Protein AF-A0A2W0BRD4-F1 (afdb_monomer_lite)

pLDDT: mean 74.27, std 25.83, range [26.84, 98.56]

Structure (mmCIF, N/CA/C/O backbone):
data_AF-A0A2W0BRD4-F1
#
_entry.id   AF-A0A2W0BRD4-F1
#
loop_
_atom_site.group_PDB
_atom_site.id
_atom_site.type_symbol
_atom_site.label_atom_id
_atom_site.label_alt_id
_atom_site.label_comp_id
_atom_site.label_asym_id
_atom_site.label_entity_id
_atom_site.label_seq_id
_atom_site.pdbx_PDB_ins_code
_atom_site.Cartn_x
_atom_site.Cartn_y
_atom_site.Cartn_z
_atom_site.occupancy
_atom_site.B_iso_or_equiv
_atom_site.auth_seq_id
_atom_site.auth_comp_id
_atom_site.auth_asym_id
_atom_site.auth_atom_id
_atom_site.pdbx_PDB_model_num
ATOM 1 N N . MET A 1 1 ? 15.891 -23.349 -1.987 1.00 33.59 1 MET A N 1
ATOM 2 C CA . MET A 1 1 ? 14.496 -23.765 -1.726 1.00 33.59 1 MET A CA 1
ATOM 3 C C . MET A 1 1 ? 13.593 -22.602 -2.097 1.00 33.59 1 MET A C 1
ATOM 5 O O . MET A 1 1 ? 13.518 -21.651 -1.335 1.00 33.59 1 MET A O 1
ATOM 9 N N . GLY A 1 2 ? 13.009 -22.615 -3.296 1.00 35.53 2 GLY A N 1
ATOM 10 C CA . GLY A 1 2 ? 12.008 -21.622 -3.688 1.00 35.53 2 GLY A CA 1
ATOM 11 C C . GLY A 1 2 ? 10.627 -22.220 -3.473 1.00 35.53 2 GLY A C 1
ATOM 12 O O . GLY A 1 2 ? 10.334 -23.259 -4.057 1.00 35.53 2 GLY A O 1
ATOM 13 N N . SER A 1 3 ? 9.804 -21.602 -2.629 1.00 38.91 3 SER A N 1
ATOM 14 C CA . SER A 1 3 ? 8.397 -21.973 -2.496 1.00 38.91 3 SER A CA 1
ATOM 15 C C . SER A 1 3 ? 7.681 -21.651 -3.806 1.00 38.91 3 SER A C 1
ATOM 17 O O . SER A 1 3 ? 7.464 -20.479 -4.121 1.00 38.91 3 SER A O 1
ATOM 19 N N . SER A 1 4 ? 7.320 -22.674 -4.582 1.00 41.50 4 SER A N 1
ATOM 20 C CA . SER A 1 4 ? 6.348 -22.490 -5.653 1.00 41.50 4 SER A CA 1
ATOM 21 C C . SER A 1 4 ? 5.023 -22.075 -5.018 1.00 41.50 4 SER A C 1
ATOM 23 O O . SER A 1 4 ? 4.525 -22.735 -4.105 1.00 41.50 4 SER A O 1
ATOM 25 N N . PHE A 1 5 ? 4.442 -20.973 -5.492 1.00 48.34 5 PHE A N 1
ATOM 26 C CA . PHE A 1 5 ? 3.060 -20.635 -5.168 1.00 48.34 5 PHE A CA 1
ATOM 27 C C . PHE A 1 5 ? 2.159 -21.676 -5.843 1.00 48.34 5 PHE A C 1
ATOM 29 O O . PHE A 1 5 ? 1.837 -21.586 -7.027 1.00 48.34 5 PHE A O 1
ATOM 36 N N . SER A 1 6 ? 1.848 -22.730 -5.092 1.00 46.69 6 SER A N 1
ATOM 37 C CA . SER A 1 6 ? 1.093 -23.890 -5.553 1.00 46.69 6 SER A CA 1
ATOM 38 C C . SER A 1 6 ? -0.379 -23.537 -5.754 1.00 46.69 6 SER A C 1
ATOM 40 O O . SER A 1 6 ? -1.167 -23.645 -4.822 1.00 46.69 6 SER A O 1
ATOM 42 N N . GLY A 1 7 ? -0.755 -23.163 -6.977 1.00 44.12 7 GLY A N 1
ATOM 43 C CA . GLY A 1 7 ? -2.114 -23.332 -7.512 1.00 44.12 7 GLY A CA 1
ATOM 44 C C . GLY A 1 7 ? -3.247 -22.470 -6.938 1.00 44.12 7 GLY A C 1
ATOM 45 O O . GLY A 1 7 ? -4.320 -22.469 -7.533 1.00 44.12 7 GLY A O 1
ATOM 46 N N . TYR A 1 8 ? -3.045 -21.726 -5.848 1.00 43.19 8 TYR A N 1
ATOM 47 C CA . TYR A 1 8 ? -4.047 -20.779 -5.347 1.00 43.19 8 TYR A CA 1
ATOM 48 C C . TYR A 1 8 ? -4.249 -19.628 -6.336 1.00 43.19 8 TYR A C 1
ATOM 50 O O . TYR A 1 8 ? -3.292 -19.140 -6.948 1.00 43.19 8 TYR A O 1
ATOM 58 N N . ALA A 1 9 ? -5.504 -19.211 -6.520 1.00 52.00 9 ALA A N 1
ATOM 59 C CA . ALA A 1 9 ? -5.855 -18.221 -7.526 1.00 52.00 9 ALA A CA 1
ATOM 60 C C . ALA A 1 9 ? -5.151 -16.894 -7.215 1.00 52.00 9 ALA A C 1
ATOM 62 O O . ALA A 1 9 ? -5.293 -16.357 -6.119 1.00 52.00 9 ALA A O 1
ATOM 63 N N . MET A 1 10 ? -4.408 -16.358 -8.195 1.00 69.00 10 MET A N 1
ATOM 64 C CA . MET A 1 10 ? -3.562 -15.159 -8.060 1.00 69.00 10 MET A CA 1
ATOM 65 C C . MET A 1 10 ? -4.225 -14.064 -7.203 1.00 69.00 10 MET A C 1
ATOM 67 O O . MET A 1 10 ? -3.625 -13.570 -6.253 1.00 69.00 10 MET A O 1
ATOM 71 N N . TYR A 1 11 ? -5.480 -13.735 -7.517 1.00 67.81 11 TYR A N 1
ATOM 72 C CA . TYR A 1 11 ? -6.270 -12.681 -6.883 1.00 67.81 11 TYR A CA 1
ATOM 73 C C . TYR A 1 11 ? -6.489 -12.850 -5.372 1.00 67.81 11 TYR A C 1
ATOM 75 O O . TYR A 1 11 ? -6.548 -11.853 -4.661 1.00 67.81 11 TYR A O 1
ATOM 83 N N . GLU A 1 12 ? -6.583 -14.077 -4.856 1.00 78.31 12 GLU A N 1
ATOM 84 C CA . GLU A 1 12 ? -6.869 -14.326 -3.433 1.00 78.31 12 GLU A CA 1
ATOM 85 C C . GLU A 1 12 ? -5.703 -13.915 -2.526 1.00 78.31 12 GLU A C 1
ATOM 87 O O . GLU A 1 12 ? -5.917 -13.539 -1.370 1.00 78.31 12 GLU A O 1
ATOM 92 N N . SER A 1 13 ? -4.484 -13.949 -3.077 1.00 87.25 13 SER A N 1
ATOM 93 C CA . SER A 1 13 ? -3.227 -13.650 -2.386 1.00 87.25 13 SER A CA 1
ATOM 94 C C . SER A 1 13 ? -2.812 -12.175 -2.443 1.00 87.25 13 SER A C 1
ATOM 96 O O . SER A 1 13 ? -1.822 -11.823 -1.800 1.00 87.25 13 SER A O 1
ATOM 98 N N . PHE A 1 14 ? -3.521 -11.318 -3.186 1.00 93.06 14 PHE A N 1
ATOM 99 C CA . PHE A 1 14 ? -3.181 -9.900 -3.370 1.00 93.06 14 PHE A CA 1
ATOM 100 C C . PHE A 1 14 ? -4.224 -8.944 -2.778 1.00 93.06 14 PHE A C 1
ATOM 102 O O . PHE A 1 14 ? -5.324 -9.336 -2.395 1.00 93.06 14 PHE A O 1
ATOM 109 N N . GLY A 1 15 ? -3.843 -7.669 -2.676 1.00 94.38 15 GLY A N 1
ATOM 110 C CA . GLY A 1 15 ? -4.599 -6.653 -1.957 1.00 94.38 15 GLY A CA 1
ATOM 111 C C . GLY A 1 15 ? -4.372 -6.736 -0.452 1.00 94.38 15 GLY A C 1
ATOM 112 O O . GLY A 1 15 ? -3.296 -7.131 -0.000 1.00 94.38 15 GLY A O 1
ATOM 113 N N . ALA A 1 16 ? -5.377 -6.342 0.325 1.00 95.31 16 ALA A N 1
ATOM 114 C CA . ALA A 1 16 ? -5.434 -6.598 1.757 1.00 95.31 16 ALA A CA 1
ATOM 115 C C . ALA A 1 16 ? -5.977 -8.016 2.004 1.00 95.31 16 ALA A C 1
ATOM 117 O O . ALA A 1 16 ? -7.106 -8.346 1.631 1.00 95.31 16 ALA A O 1
ATOM 118 N N . VAL A 1 17 ? -5.158 -8.863 2.624 1.00 94.06 17 VAL A N 1
ATOM 119 C CA . VAL A 1 17 ? -5.500 -10.243 2.976 1.00 94.06 17 VAL A CA 1
ATOM 120 C C . VAL A 1 17 ? -5.549 -10.350 4.497 1.00 94.06 17 VAL A C 1
ATOM 122 O O . VAL A 1 17 ? -4.517 -10.222 5.155 1.00 94.06 17 VAL A O 1
ATOM 125 N N . ALA A 1 18 ? -6.745 -10.557 5.050 1.00 91.44 18 ALA A N 1
ATOM 126 C CA . ALA A 1 18 ? -6.931 -10.872 6.461 1.00 91.44 18 ALA A CA 1
ATOM 127 C C . ALA A 1 18 ? -6.654 -12.369 6.694 1.00 91.44 18 ALA A C 1
ATOM 129 O O . ALA A 1 18 ? -7.320 -13.232 6.128 1.00 91.44 18 ALA A O 1
ATOM 130 N N . GLU A 1 19 ? -5.635 -12.653 7.499 1.00 86.94 19 GLU A N 1
ATOM 131 C CA . GLU A 1 19 ? -5.191 -13.970 7.959 1.00 86.94 19 GLU A CA 1
ATOM 132 C C . GLU A 1 19 ? -5.071 -13.863 9.494 1.00 86.94 19 GLU A C 1
ATOM 134 O O . GLU A 1 19 ? -3.997 -13.525 9.999 1.00 86.94 19 GLU A O 1
ATOM 139 N N . GLU A 1 20 ? -6.173 -14.039 10.236 1.00 78.00 20 GLU A N 1
ATOM 140 C CA . GLU A 1 20 ? -6.244 -13.736 11.679 1.00 78.00 20 GLU A CA 1
ATOM 141 C C . GLU A 1 20 ? -5.055 -14.300 12.490 1.00 78.00 20 GLU A C 1
ATOM 143 O O . GLU A 1 20 ? -4.665 -15.456 12.300 1.00 78.00 20 GLU A O 1
ATOM 148 N N . PRO A 1 21 ? -4.450 -13.503 13.397 1.00 83.25 21 PRO A N 1
ATOM 149 C CA . PRO A 1 21 ? -4.840 -12.153 13.827 1.00 83.25 21 PRO A CA 1
ATOM 150 C C . PRO A 1 21 ? -4.192 -11.023 12.994 1.00 83.25 21 PRO A C 1
ATOM 152 O O . PRO A 1 21 ? -3.963 -9.931 13.501 1.00 83.25 21 PRO A O 1
ATOM 155 N N . LYS A 1 22 ? -3.788 -11.262 11.742 1.00 92.75 22 LYS A N 1
ATOM 156 C CA . LYS A 1 22 ? -2.905 -10.372 10.967 1.00 92.75 22 LYS A CA 1
ATOM 157 C C . LYS A 1 22 ? -3.534 -9.973 9.631 1.00 92.75 22 LYS A C 1
ATOM 159 O O . LYS A 1 22 ? -4.038 -10.817 8.900 1.00 92.75 22 LYS A O 1
ATOM 164 N N . VAL A 1 23 ? -3.396 -8.708 9.236 1.00 95.75 23 VAL A N 1
ATOM 165 C CA . VAL A 1 23 ? -3.641 -8.284 7.846 1.00 95.75 23 VAL A CA 1
ATOM 166 C C . VAL A 1 23 ? -2.317 -8.124 7.122 1.00 95.75 23 VAL A C 1
ATOM 168 O O . VAL A 1 23 ? -1.407 -7.458 7.612 1.00 95.75 23 VAL A O 1
ATOM 171 N N . THR A 1 24 ? -2.207 -8.710 5.934 1.00 97.12 24 THR A N 1
ATOM 172 C CA . THR A 1 24 ? -1.065 -8.527 5.040 1.00 97.12 24 THR A CA 1
ATOM 173 C C . THR A 1 24 ? -1.514 -7.810 3.770 1.00 97.12 24 THR A C 1
ATOM 175 O O . THR A 1 24 ? -2.367 -8.301 3.035 1.00 97.12 24 THR A O 1
ATOM 178 N N . PHE A 1 25 ? -0.900 -6.664 3.480 1.00 97.56 25 PHE A N 1
ATOM 179 C CA . PHE A 1 25 ? -1.056 -5.959 2.211 1.00 97.56 25 PHE A CA 1
ATOM 180 C C . PHE A 1 25 ? -0.011 -6.484 1.223 1.00 97.56 25 PHE A C 1
ATOM 182 O O . PHE A 1 25 ? 1.183 -6.437 1.520 1.00 97.56 25 PHE A O 1
ATOM 189 N N . ARG A 1 26 ? -0.441 -6.963 0.051 1.00 97.38 26 ARG A N 1
ATOM 190 C CA . ARG A 1 26 ? 0.428 -7.428 -1.045 1.00 97.38 26 ARG A CA 1
ATOM 191 C C . ARG A 1 26 ? 0.028 -6.748 -2.353 1.00 97.38 26 ARG A C 1
ATOM 193 O O . ARG A 1 26 ? -1.109 -6.880 -2.798 1.00 97.38 26 ARG A O 1
ATOM 200 N N . LEU A 1 27 ? 0.975 -6.078 -3.000 1.00 95.94 27 LEU A N 1
ATOM 201 C CA . LEU A 1 27 ? 0.822 -5.514 -4.341 1.00 95.94 27 LEU A CA 1
ATOM 202 C C . LEU A 1 27 ? 1.894 -6.113 -5.255 1.00 95.94 27 LEU A C 1
ATOM 204 O O . LEU A 1 27 ? 3.086 -5.988 -4.979 1.00 95.94 27 LEU A O 1
ATOM 208 N N . PHE A 1 28 ? 1.480 -6.756 -6.343 1.00 94.62 28 PHE A N 1
ATOM 209 C CA . PHE A 1 28 ? 2.391 -7.231 -7.380 1.00 94.62 28 PHE A CA 1
ATOM 210 C C . PHE A 1 28 ? 2.388 -6.275 -8.573 1.00 94.62 28 PHE A C 1
ATOM 212 O O . PHE A 1 28 ? 1.328 -5.876 -9.052 1.00 94.62 28 PHE A O 1
ATOM 219 N N . LEU A 1 29 ? 3.581 -5.926 -9.052 1.00 93.88 29 LEU A N 1
ATOM 220 C CA . LEU A 1 29 ? 3.790 -5.141 -10.264 1.00 93.88 29 LEU A CA 1
ATOM 221 C C . LEU A 1 29 ? 4.557 -6.007 -11.280 1.00 93.88 29 LEU A C 1
ATOM 223 O O . LEU A 1 29 ? 5.660 -6.459 -10.951 1.00 93.88 29 LEU A O 1
ATOM 227 N N . PRO A 1 30 ? 3.996 -6.277 -12.474 1.00 92.75 30 PRO A N 1
ATOM 228 C CA . PRO A 1 30 ? 4.680 -7.035 -13.518 1.00 92.75 30 PRO A CA 1
ATOM 229 C C . PRO A 1 30 ? 5.846 -6.237 -14.112 1.00 92.75 30 PRO A C 1
ATOM 231 O O . PRO A 1 30 ? 5.841 -5.008 -14.072 1.00 92.75 30 PRO A O 1
ATOM 234 N N . ASP A 1 31 ? 6.828 -6.946 -14.666 1.00 92.19 31 ASP A N 1
ATOM 235 C CA . ASP A 1 31 ? 8.029 -6.363 -15.274 1.00 92.19 31 ASP A CA 1
ATOM 236 C C . ASP A 1 31 ? 8.479 -7.244 -16.456 1.00 92.19 31 ASP A C 1
ATOM 238 O O . ASP A 1 31 ? 8.881 -8.398 -16.278 1.00 92.19 31 ASP A O 1
ATOM 242 N N . ASN A 1 32 ? 8.387 -6.709 -17.671 1.00 93.38 32 ASN A N 1
ATOM 243 C CA . ASN A 1 32 ? 8.787 -7.342 -18.930 1.00 93.38 32 ASN A CA 1
ATOM 244 C C . ASN A 1 32 ? 10.284 -7.688 -18.930 1.00 93.38 32 ASN A C 1
ATOM 246 O O . ASN A 1 32 ? 10.668 -8.766 -19.378 1.00 93.38 32 ASN A O 1
ATOM 250 N N . SER A 1 33 ? 11.128 -6.858 -18.305 1.00 92.88 33 SER A N 1
ATOM 251 C CA . SER A 1 33 ? 12.562 -7.153 -18.173 1.00 92.88 33 SER A CA 1
ATOM 252 C C . SER A 1 33 ? 12.851 -8.411 -17.334 1.00 92.88 33 SER A C 1
ATOM 254 O O . SER A 1 33 ? 13.946 -8.970 -17.420 1.00 92.88 33 SER A O 1
ATOM 256 N N . ARG A 1 34 ? 11.865 -8.886 -16.553 1.00 91.44 34 ARG A N 1
ATOM 257 C CA . ARG A 1 34 ? 11.934 -10.112 -15.743 1.00 91.44 34 ARG A CA 1
ATOM 258 C C . ARG A 1 34 ? 11.246 -11.315 -16.393 1.00 91.44 34 ARG A C 1
ATOM 260 O O . ARG A 1 34 ? 11.782 -12.415 -16.306 1.00 91.44 34 ARG A O 1
ATOM 267 N N . ASP A 1 35 ? 10.091 -11.127 -17.037 1.00 91.56 35 ASP A N 1
ATOM 268 C CA . ASP A 1 35 ? 9.386 -12.194 -17.772 1.00 91.56 35 ASP A CA 1
ATOM 269 C C . ASP A 1 35 ? 8.718 -11.676 -19.059 1.00 91.56 35 ASP A C 1
ATOM 271 O O . ASP A 1 35 ? 7.500 -11.485 -19.141 1.00 91.56 35 ASP A O 1
ATOM 275 N N . SER A 1 36 ? 9.538 -11.487 -20.092 1.00 93.19 36 SER A N 1
ATOM 276 C CA . SER A 1 36 ? 9.121 -11.038 -21.427 1.00 93.19 36 SER A CA 1
ATOM 277 C C . SER A 1 36 ? 8.279 -12.058 -22.200 1.00 93.19 36 SER A C 1
ATOM 279 O O . SER A 1 36 ? 7.627 -11.706 -23.183 1.00 93.19 36 SER A O 1
ATOM 281 N N . ASN A 1 37 ? 8.237 -13.319 -21.750 1.00 94.31 37 ASN A N 1
ATOM 282 C CA . ASN A 1 37 ? 7.331 -14.325 -22.309 1.00 94.31 37 ASN A CA 1
ATOM 283 C C . ASN A 1 37 ? 5.889 -14.113 -21.826 1.00 94.31 37 ASN A C 1
ATOM 285 O O . ASN A 1 37 ? 4.951 -14.493 -22.526 1.00 94.31 37 ASN A O 1
ATOM 289 N N . GLN A 1 38 ? 5.700 -13.528 -20.634 1.00 90.62 38 GLN A N 1
ATOM 290 C CA . GLN A 1 38 ? 4.375 -13.225 -20.091 1.00 90.62 38 GLN A CA 1
ATOM 291 C C . GLN A 1 38 ? 3.932 -11.776 -20.350 1.00 90.62 38 GLN A C 1
ATOM 293 O O . GLN A 1 38 ? 2.741 -11.547 -20.574 1.00 90.62 38 GLN A O 1
ATOM 298 N N . TYR A 1 39 ? 4.843 -10.799 -20.315 1.00 91.56 39 TYR A N 1
ATOM 299 C CA . TYR A 1 39 ? 4.495 -9.379 -20.437 1.00 91.56 39 TYR A CA 1
ATOM 300 C C . TYR A 1 39 ? 5.131 -8.751 -21.674 1.00 91.56 39 TYR A C 1
ATOM 302 O O . TYR A 1 39 ? 6.344 -8.677 -21.787 1.00 91.56 39 TYR A O 1
ATOM 310 N N . SER A 1 40 ? 4.303 -8.222 -22.576 1.00 91.88 40 SER A N 1
ATOM 311 C CA . SER A 1 40 ? 4.758 -7.478 -23.761 1.00 91.88 40 SER A CA 1
ATOM 312 C C . SER A 1 40 ? 4.928 -5.970 -23.520 1.00 91.88 40 SER A C 1
ATOM 314 O O . SER A 1 40 ? 5.275 -5.234 -24.445 1.00 91.88 40 SER A O 1
ATOM 316 N N . ARG A 1 41 ? 4.620 -5.488 -22.306 1.00 86.31 41 ARG A N 1
ATOM 317 C CA . ARG A 1 41 ? 4.652 -4.077 -21.887 1.00 86.31 41 ARG A CA 1
ATOM 318 C C . ARG A 1 41 ? 4.873 -3.963 -20.378 1.00 86.31 41 ARG A C 1
ATOM 320 O O . ARG A 1 41 ? 4.414 -4.828 -19.636 1.00 86.31 41 ARG A O 1
ATOM 327 N N . GLY A 1 42 ? 5.443 -2.833 -19.959 1.00 80.19 42 GLY A N 1
ATOM 328 C CA . GLY A 1 42 ? 5.707 -2.490 -18.561 1.00 80.19 42 GLY A CA 1
ATOM 329 C C . GLY A 1 42 ? 7.084 -2.980 -18.132 1.00 80.19 42 GLY A C 1
ATOM 330 O O . GLY A 1 42 ? 7.292 -4.183 -18.052 1.00 80.19 42 GLY A O 1
ATOM 331 N N . ASP A 1 43 ? 7.999 -2.049 -17.878 1.00 85.00 43 ASP A N 1
ATOM 332 C CA . ASP A 1 43 ? 9.381 -2.315 -17.456 1.00 85.00 43 ASP A CA 1
ATOM 333 C C . ASP A 1 43 ? 9.541 -1.948 -15.962 1.00 85.00 43 ASP A C 1
ATOM 335 O O . ASP A 1 43 ? 8.551 -2.006 -15.224 1.00 85.00 43 ASP A O 1
ATOM 339 N N . ASP A 1 44 ? 10.737 -1.566 -15.485 1.00 86.19 44 ASP A N 1
ATOM 340 C CA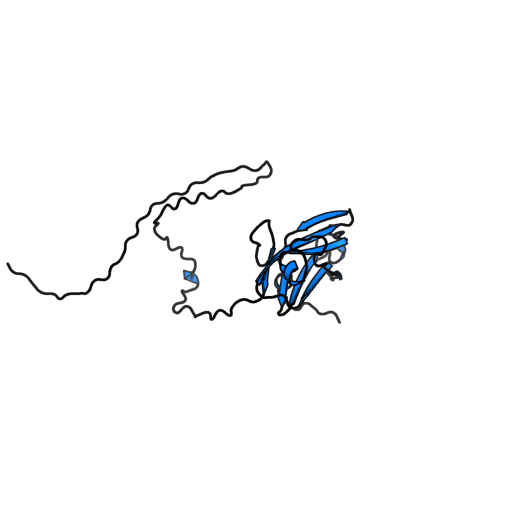 . ASP A 1 44 ? 10.914 -1.134 -14.085 1.00 86.19 44 ASP A CA 1
ATOM 341 C C . ASP A 1 44 ? 9.920 0.000 -13.751 1.00 86.19 44 ASP A C 1
ATOM 343 O O . ASP A 1 44 ? 9.891 1.024 -14.441 1.00 86.19 44 ASP A O 1
ATOM 347 N N . PRO A 1 45 ? 9.076 -0.141 -12.712 1.00 87.00 45 PRO A N 1
ATOM 348 C CA . PRO A 1 45 ? 8.078 0.871 -12.390 1.00 87.00 45 PRO A CA 1
ATOM 349 C C . PRO A 1 45 ? 8.658 2.201 -11.872 1.00 87.00 45 PRO A C 1
ATOM 351 O O . PRO A 1 45 ? 7.876 3.128 -11.660 1.00 87.00 45 PRO A O 1
ATOM 354 N N . HIS A 1 46 ? 9.977 2.317 -11.642 1.00 94.75 46 HIS A N 1
ATOM 355 C CA . HIS A 1 46 ? 10.640 3.542 -11.157 1.00 94.75 46 HIS A CA 1
ATOM 356 C C . HIS A 1 46 ? 10.012 4.097 -9.862 1.00 94.75 46 HIS A C 1
ATOM 358 O O . HIS A 1 46 ? 9.815 5.303 -9.688 1.00 94.75 46 HIS A O 1
ATOM 364 N N . ILE A 1 47 ? 9.639 3.191 -8.952 1.00 97.12 47 ILE A N 1
ATOM 365 C CA . ILE A 1 47 ? 9.011 3.503 -7.663 1.00 97.12 47 ILE A CA 1
ATOM 366 C C . ILE A 1 47 ? 10.064 3.476 -6.553 1.00 97.12 47 ILE A C 1
ATOM 368 O O . ILE A 1 47 ? 10.658 2.427 -6.288 1.00 97.12 47 ILE A O 1
ATOM 372 N N . ILE A 1 48 ? 10.201 4.606 -5.850 1.00 97.19 48 ILE A N 1
ATOM 373 C CA . ILE A 1 48 ? 10.994 4.737 -4.620 1.00 97.19 48 ILE A CA 1
ATOM 374 C C . ILE A 1 48 ? 10.273 4.048 -3.459 1.00 97.19 48 ILE A C 1
ATOM 376 O O . ILE A 1 48 ? 10.869 3.254 -2.734 1.00 97.19 48 ILE A O 1
ATOM 380 N N . SER A 1 49 ? 8.993 4.371 -3.248 1.00 98.06 49 SER A N 1
ATOM 381 C CA . SER A 1 49 ? 8.228 3.848 -2.114 1.00 98.06 49 SER A CA 1
ATOM 382 C C . SER A 1 49 ? 6.741 3.692 -2.419 1.00 98.06 49 SER A C 1
ATOM 384 O O . SER A 1 49 ? 6.165 4.419 -3.232 1.00 98.06 49 SER A O 1
ATOM 386 N N . ILE A 1 50 ? 6.121 2.735 -1.728 1.00 98.50 50 ILE A N 1
ATOM 387 C CA . ILE A 1 50 ? 4.671 2.560 -1.665 1.00 98.50 50 ILE A CA 1
ATOM 388 C C . ILE A 1 50 ? 4.285 2.511 -0.193 1.00 98.50 50 ILE A C 1
ATOM 390 O O . ILE A 1 50 ? 4.884 1.762 0.578 1.00 98.50 50 ILE A O 1
ATOM 394 N N . ARG A 1 51 ? 3.279 3.291 0.192 1.00 98.56 51 ARG A N 1
ATOM 395 C CA . ARG A 1 51 ? 2.691 3.290 1.534 1.00 98.56 51 ARG A CA 1
ATOM 396 C C . ARG A 1 51 ? 1.219 2.922 1.464 1.00 98.56 51 ARG A C 1
ATOM 398 O O . ARG A 1 51 ? 0.543 3.288 0.505 1.00 98.56 51 ARG A O 1
ATOM 405 N N . VAL A 1 52 ? 0.722 2.233 2.480 1.00 98.25 52 VAL A N 1
ATOM 406 C CA . VAL A 1 52 ? -0.706 1.987 2.688 1.00 98.25 52 VAL A CA 1
ATOM 407 C C . VAL A 1 52 ? -1.234 3.059 3.634 1.00 98.25 52 VAL A C 1
ATOM 409 O O . VAL A 1 52 ? -0.727 3.212 4.745 1.00 98.25 52 VAL A O 1
ATOM 412 N N . ILE A 1 53 ? -2.216 3.819 3.162 1.00 98.06 53 ILE A N 1
ATOM 413 C CA . ILE A 1 53 ? -2.831 4.955 3.853 1.00 98.06 53 ILE A CA 1
ATOM 414 C C . ILE A 1 53 ? -4.306 4.616 4.062 1.00 98.06 53 ILE A C 1
ATOM 416 O O . ILE A 1 53 ? -4.928 4.174 3.099 1.00 98.06 53 ILE A O 1
ATOM 420 N N . GLY A 1 54 ? -4.873 4.813 5.251 1.00 97.38 54 GLY A N 1
ATOM 421 C CA . GLY A 1 54 ? -6.250 4.396 5.532 1.00 97.38 54 GLY A CA 1
ATOM 422 C C . GLY A 1 54 ? -6.770 4.766 6.919 1.00 97.38 54 GLY A C 1
ATOM 423 O O . GLY A 1 54 ? -6.113 5.487 7.671 1.00 97.38 54 GLY A O 1
ATOM 424 N N . ASP A 1 55 ? -7.952 4.256 7.256 1.00 97.25 55 ASP A N 1
ATOM 425 C CA . ASP A 1 55 ? -8.601 4.423 8.569 1.00 97.25 55 ASP A CA 1
ATOM 426 C C . ASP A 1 55 ? -8.175 3.372 9.617 1.00 97.25 55 ASP A C 1
ATOM 428 O O . ASP A 1 55 ? -8.307 3.591 10.823 1.00 97.25 55 ASP A O 1
ATOM 432 N N . PHE A 1 56 ? -7.563 2.270 9.176 1.00 96.19 56 PHE A N 1
ATOM 433 C CA . PHE A 1 56 ? -6.876 1.308 10.043 1.00 96.19 56 PHE A CA 1
ATOM 434 C C . PHE A 1 56 ? -5.685 1.938 10.790 1.00 96.19 56 PHE A C 1
ATOM 436 O O . PHE A 1 56 ? -5.208 1.369 11.770 1.00 96.19 56 PHE A O 1
ATOM 443 N N . GLN A 1 57 ? -5.184 3.099 10.345 1.00 97.50 57 GLN A N 1
ATOM 444 C CA . GLN A 1 57 ? -4.037 3.785 10.948 1.00 97.50 57 GLN A CA 1
ATOM 445 C C . GLN A 1 57 ? -4.280 4.113 12.434 1.00 97.50 57 GLN A C 1
ATOM 447 O O . GLN A 1 57 ? -3.380 3.940 13.254 1.00 97.50 57 GLN A O 1
ATOM 452 N N . GLN A 1 58 ? -5.512 4.446 12.820 1.00 96.38 58 GLN A N 1
ATOM 453 C CA . GLN A 1 58 ? -5.897 4.673 14.215 1.00 96.38 58 GLN A CA 1
ATOM 454 C C . GLN A 1 58 ? -5.711 3.433 15.107 1.00 96.38 58 GLN A C 1
ATOM 456 O O . GLN A 1 58 ? -5.428 3.577 16.293 1.00 96.38 58 GLN A O 1
ATOM 461 N N . GLN A 1 59 ? -5.831 2.220 14.555 1.00 94.75 59 GLN A N 1
ATOM 462 C CA . GLN A 1 59 ? -5.601 0.968 15.293 1.00 94.75 59 GLN A CA 1
ATOM 463 C C . GLN A 1 59 ? -4.109 0.680 15.532 1.00 94.75 59 GLN A C 1
ATOM 465 O O . GLN A 1 59 ? -3.777 -0.166 16.355 1.00 94.75 59 GLN A O 1
ATOM 470 N N . ILE A 1 60 ? -3.212 1.378 14.826 1.00 94.69 60 ILE A N 1
ATOM 471 C CA . ILE A 1 60 ? -1.751 1.291 14.980 1.00 94.69 60 ILE A CA 1
ATOM 472 C C . ILE A 1 60 ? -1.154 2.605 15.509 1.00 94.69 60 ILE A C 1
ATOM 474 O O . ILE A 1 60 ? -0.021 2.951 15.183 1.00 94.69 60 ILE A O 1
ATOM 478 N N . GLU A 1 61 ? -1.933 3.343 16.309 1.00 95.75 61 GLU A N 1
ATOM 479 C CA . GLU A 1 61 ? -1.534 4.593 16.981 1.00 95.75 61 GLU A CA 1
ATOM 480 C C . GLU A 1 61 ? -1.106 5.728 16.021 1.00 95.75 61 GLU A C 1
ATOM 482 O O . GLU A 1 61 ? -0.360 6.636 16.390 1.00 95.75 61 GLU A O 1
ATOM 487 N N . GLN A 1 62 ? -1.607 5.710 14.781 1.00 96.56 62 GLN A N 1
ATOM 488 C CA . GLN A 1 62 ? -1.351 6.728 13.757 1.00 96.56 62 GLN A CA 1
ATOM 489 C C . GLN A 1 62 ? -2.589 7.582 13.440 1.00 96.56 62 GLN A C 1
ATOM 491 O O . GLN A 1 62 ? -3.730 7.219 13.721 1.00 96.56 62 GLN A O 1
ATOM 496 N N . THR A 1 63 ? -2.365 8.722 12.784 1.00 97.62 63 THR A N 1
ATOM 497 C CA . THR A 1 63 ? -3.440 9.573 12.258 1.00 97.62 63 THR A CA 1
ATOM 498 C C . THR A 1 63 ? -4.019 8.979 10.975 1.00 97.62 63 THR A C 1
ATOM 500 O O . THR A 1 63 ? -3.293 8.754 10.006 1.00 97.62 63 THR A O 1
ATOM 503 N N . ASN A 1 64 ? -5.339 8.790 10.940 1.00 97.38 64 ASN A N 1
ATOM 504 C CA . ASN A 1 64 ? -6.044 8.328 9.745 1.00 97.38 64 ASN A CA 1
ATOM 505 C C . ASN A 1 64 ? -5.788 9.237 8.544 1.00 97.38 64 ASN A C 1
ATOM 507 O O . ASN A 1 64 ? -5.882 10.462 8.638 1.00 97.38 64 ASN A O 1
ATOM 511 N N . TRP A 1 65 ? -5.506 8.609 7.405 1.00 96.44 65 TRP A N 1
ATOM 512 C CA . TRP A 1 65 ? -5.213 9.270 6.135 1.00 96.44 65 TRP A CA 1
ATOM 513 C C . TRP A 1 65 ? -3.952 10.156 6.106 1.00 96.44 65 TRP A C 1
ATOM 515 O O . TRP A 1 65 ? -3.782 10.936 5.164 1.00 96.44 65 TRP A O 1
ATOM 525 N N . ASP A 1 66 ? -3.031 10.019 7.070 1.00 96.88 66 ASP A N 1
ATOM 526 C CA . ASP A 1 66 ? -1.716 10.663 6.987 1.00 96.88 66 ASP A CA 1
ATOM 527 C C . ASP A 1 66 ? -0.758 9.897 6.057 1.00 96.88 66 ASP A C 1
ATOM 529 O O . ASP A 1 66 ? -0.236 8.823 6.369 1.00 96.88 66 ASP A O 1
ATOM 533 N N . TYR A 1 67 ? -0.472 10.529 4.919 1.00 94.62 67 TYR A N 1
ATOM 534 C CA . TYR A 1 67 ? 0.467 10.081 3.890 1.00 94.62 67 TYR A CA 1
ATOM 535 C C . TYR A 1 67 ? 1.924 9.972 4.385 1.00 94.62 67 TYR A C 1
ATOM 537 O O . TYR A 1 67 ? 2.733 9.285 3.756 1.00 94.62 67 TYR A O 1
ATOM 545 N N . THR A 1 68 ? 2.268 10.637 5.494 1.00 94.06 68 THR A N 1
ATOM 546 C CA . THR A 1 68 ? 3.633 10.741 6.036 1.00 94.06 68 THR A CA 1
ATOM 547 C C . THR A 1 68 ? 3.989 9.575 6.959 1.00 94.06 68 THR A C 1
ATOM 549 O O . THR A 1 68 ? 5.099 9.040 6.873 1.00 94.06 68 THR A O 1
ATOM 552 N N . SER A 1 69 ? 3.060 9.156 7.823 1.00 93.88 69 SER A N 1
ATOM 553 C CA . SER A 1 69 ? 3.226 8.024 8.750 1.00 93.88 69 SER A CA 1
ATOM 554 C C . SER A 1 69 ? 2.776 6.673 8.184 1.00 93.88 69 SER A C 1
ATOM 556 O O . SER A 1 69 ? 3.195 5.638 8.704 1.00 93.88 69 SER A O 1
ATOM 558 N N . GLY A 1 70 ? 1.996 6.665 7.097 1.00 96.31 70 GLY A N 1
ATOM 559 C CA . GLY A 1 70 ? 1.396 5.447 6.550 1.00 96.31 70 GLY A CA 1
ATOM 560 C C . GLY A 1 70 ? 2.367 4.303 6.242 1.00 96.31 70 GLY A C 1
ATOM 561 O O . GLY A 1 70 ? 3.530 4.516 5.870 1.00 96.31 70 GLY A O 1
ATOM 562 N N . LEU A 1 71 ? 1.844 3.082 6.394 1.00 97.94 71 LEU A N 1
ATOM 563 C CA . LEU A 1 71 ? 2.571 1.812 6.431 1.00 97.94 71 LEU A CA 1
ATOM 564 C C . LEU A 1 71 ? 3.368 1.566 5.144 1.00 97.94 71 LEU A C 1
ATOM 566 O O . LEU A 1 71 ? 2.797 1.265 4.097 1.00 97.94 71 LEU A O 1
ATOM 570 N N . THR A 1 72 ? 4.693 1.643 5.223 1.00 98.19 72 THR A N 1
ATOM 571 C CA . THR A 1 72 ? 5.584 1.419 4.076 1.00 98.19 72 THR A CA 1
ATOM 572 C C . THR A 1 72 ? 5.640 -0.059 3.676 1.00 98.19 72 THR A C 1
ATOM 574 O O . THR A 1 72 ? 5.911 -0.927 4.506 1.00 98.19 72 THR A O 1
ATOM 577 N N . LEU A 1 73 ? 5.434 -0.343 2.388 1.00 98.56 73 LEU A N 1
ATOM 578 C CA . LEU A 1 73 ? 5.618 -1.667 1.795 1.00 98.56 73 LEU A CA 1
ATOM 579 C C . LEU A 1 73 ? 7.094 -1.935 1.472 1.00 98.56 73 LEU A C 1
ATOM 581 O O . LEU A 1 73 ? 7.802 -1.076 0.949 1.00 98.56 73 LEU A O 1
ATOM 585 N N . ASN A 1 74 ? 7.534 -3.171 1.691 1.00 98.31 74 ASN A N 1
ATOM 586 C CA . ASN A 1 74 ? 8.878 -3.642 1.368 1.00 98.31 74 ASN A CA 1
ATOM 587 C C . ASN A 1 74 ? 8.916 -4.214 -0.058 1.00 98.31 74 ASN A C 1
ATOM 589 O O . ASN A 1 74 ? 8.185 -5.164 -0.347 1.00 98.31 74 ASN A O 1
ATOM 593 N N . LYS A 1 75 ? 9.78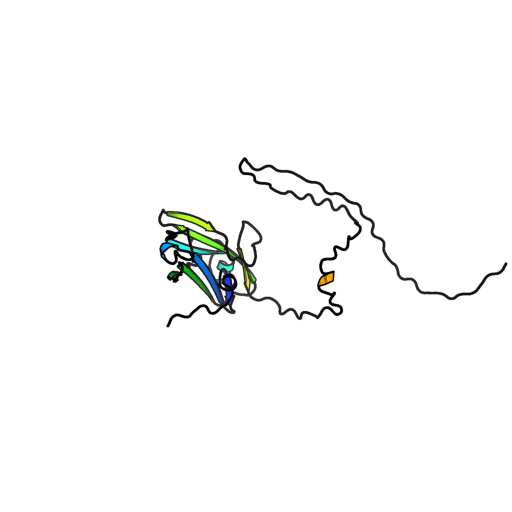3 -3.677 -0.933 1.00 97.00 75 LYS A N 1
ATOM 594 C CA . LYS A 1 75 ? 10.038 -4.206 -2.290 1.00 97.00 75 LYS A CA 1
ATOM 595 C C . LYS A 1 75 ? 10.816 -5.525 -2.194 1.00 97.00 75 LYS A C 1
ATOM 597 O O . LYS A 1 75 ? 11.901 -5.571 -1.618 1.00 97.00 75 LYS A O 1
ATOM 602 N N . LYS A 1 76 ? 10.293 -6.589 -2.801 1.00 95.69 76 LYS A N 1
ATOM 603 C CA . LYS A 1 76 ? 10.917 -7.912 -2.927 1.00 95.69 76 LYS A CA 1
ATOM 604 C C . LYS A 1 76 ? 11.005 -8.325 -4.402 1.00 95.69 76 LYS A C 1
ATOM 606 O O . LYS A 1 76 ? 10.064 -8.078 -5.164 1.00 95.69 76 LYS A O 1
ATOM 611 N N . PRO A 1 77 ? 12.100 -8.975 -4.833 1.00 94.44 77 PRO A N 1
ATOM 612 C CA . PRO A 1 77 ? 12.205 -9.505 -6.186 1.00 94.44 77 PRO A CA 1
ATOM 613 C C . PRO A 1 77 ? 11.249 -10.691 -6.380 1.00 94.44 77 PRO A C 1
ATOM 615 O O . PRO A 1 77 ? 11.193 -11.593 -5.546 1.00 94.44 77 PRO A O 1
ATOM 618 N N . HIS A 1 78 ? 10.548 -10.725 -7.511 1.00 92.50 78 HIS A N 1
ATOM 619 C CA . HIS A 1 78 ? 9.747 -11.868 -7.953 1.00 92.50 78 HIS A CA 1
ATOM 620 C C . HIS A 1 78 ? 10.215 -12.304 -9.357 1.00 92.50 78 HIS A C 1
ATOM 622 O O . HIS A 1 78 ? 10.623 -11.442 -10.140 1.00 92.50 78 HIS A O 1
ATOM 628 N N . PRO A 1 79 ? 10.164 -13.597 -9.742 1.00 91.69 79 PRO A N 1
ATOM 629 C CA . PRO A 1 79 ? 10.614 -14.032 -11.072 1.00 91.69 79 PRO A CA 1
ATOM 630 C C . PRO A 1 79 ? 9.895 -13.344 -12.241 1.00 91.69 79 PRO A C 1
ATOM 632 O O . PRO A 1 79 ? 10.433 -13.281 -13.332 1.00 91.69 79 PRO A O 1
ATOM 635 N N . LYS A 1 80 ? 8.692 -12.814 -11.992 1.00 91.12 80 LYS A N 1
ATOM 636 C CA . LYS A 1 80 ? 7.816 -12.175 -12.987 1.00 91.12 80 LYS A CA 1
ATOM 637 C C . LYS A 1 80 ? 7.669 -10.653 -12.811 1.00 91.12 80 LYS A C 1
ATOM 639 O O . LYS A 1 80 ? 6.833 -10.039 -13.459 1.00 91.12 80 LYS A O 1
ATOM 644 N N . GLY A 1 81 ? 8.381 -10.050 -11.857 1.00 93.31 81 GLY A N 1
ATOM 645 C CA . GLY A 1 81 ? 8.127 -8.661 -11.468 1.00 93.31 81 GLY A CA 1
ATOM 646 C C . GLY A 1 81 ? 8.622 -8.307 -10.074 1.00 93.31 81 GLY A C 1
ATOM 647 O O . GLY A 1 81 ? 9.640 -8.816 -9.597 1.00 93.31 81 GLY A O 1
ATOM 648 N N . TRP A 1 82 ? 7.852 -7.466 -9.394 1.00 94.75 82 TRP A N 1
ATOM 649 C CA . TRP A 1 82 ? 8.149 -6.971 -8.056 1.00 94.75 82 TRP A CA 1
ATOM 650 C C . TRP A 1 82 ? 6.962 -7.194 -7.127 1.00 94.75 82 TRP A C 1
ATOM 652 O O . TRP A 1 82 ? 5.829 -6.848 -7.456 1.00 94.75 82 TRP A O 1
ATOM 662 N N . LEU A 1 83 ? 7.232 -7.764 -5.955 1.00 95.56 83 LEU A N 1
ATOM 663 C CA . LEU A 1 83 ? 6.258 -7.908 -4.880 1.00 95.56 83 LEU A CA 1
ATOM 664 C C . LEU A 1 83 ? 6.501 -6.806 -3.849 1.00 95.56 83 LEU A C 1
ATOM 666 O O . LEU A 1 83 ? 7.623 -6.639 -3.386 1.00 95.56 83 LEU A O 1
ATOM 670 N N . TRP A 1 84 ? 5.459 -6.082 -3.469 1.00 97.75 84 TRP A N 1
ATOM 671 C CA . TRP A 1 84 ? 5.491 -5.095 -2.397 1.00 97.75 84 TRP A CA 1
ATOM 672 C C . TRP A 1 84 ? 4.601 -5.574 -1.257 1.00 97.75 84 TRP A C 1
ATOM 674 O O . TRP A 1 84 ? 3.422 -5.852 -1.484 1.00 97.75 84 TRP A O 1
ATOM 684 N N . GLU A 1 85 ? 5.145 -5.682 -0.044 1.00 97.94 85 GLU A N 1
ATOM 685 C CA . GLU A 1 85 ? 4.388 -6.206 1.098 1.00 97.94 85 GLU A CA 1
ATOM 686 C C . GLU A 1 85 ? 4.678 -5.534 2.447 1.00 97.94 85 GLU A C 1
ATOM 688 O O . GLU A 1 85 ? 5.802 -5.128 2.755 1.00 97.94 85 GLU A O 1
ATOM 693 N N . ALA A 1 86 ? 3.644 -5.474 3.281 1.00 97.88 86 ALA A N 1
ATOM 694 C CA . ALA A 1 86 ? 3.726 -5.176 4.706 1.00 97.88 86 ALA A CA 1
ATOM 695 C C . ALA A 1 86 ? 2.595 -5.905 5.436 1.00 97.88 86 ALA A C 1
ATOM 697 O O . ALA A 1 86 ? 1.590 -6.273 4.826 1.00 97.88 86 ALA A O 1
ATOM 698 N N . SER A 1 87 ? 2.751 -6.122 6.740 1.00 97.25 87 SER A N 1
ATOM 699 C CA . SER A 1 87 ? 1.714 -6.735 7.573 1.00 97.25 87 SER A CA 1
ATOM 700 C C . SER A 1 87 ? 1.494 -5.936 8.845 1.00 97.25 87 SER A C 1
ATOM 702 O O . SER A 1 87 ? 2.450 -5.400 9.401 1.00 97.25 87 SER A O 1
ATOM 704 N N . ILE A 1 88 ? 0.251 -5.917 9.314 1.00 96.75 88 ILE A N 1
ATOM 705 C CA . ILE A 1 88 ? -0.141 -5.399 10.620 1.00 96.75 88 ILE A CA 1
ATOM 706 C C . ILE A 1 88 ? -0.653 -6.585 11.451 1.00 96.75 88 ILE A C 1
ATOM 708 O O . ILE A 1 88 ? -1.586 -7.264 11.010 1.00 96.75 88 ILE A O 1
ATOM 712 N N . PRO A 1 89 ? -0.054 -6.878 12.617 1.00 95.75 89 PRO A N 1
ATOM 713 C CA . PRO A 1 89 ? -0.598 -7.839 13.566 1.00 95.75 89 PRO A CA 1
ATOM 714 C C . PRO A 1 89 ? -1.694 -7.200 14.430 1.00 95.75 89 PRO A C 1
ATOM 716 O O . PRO A 1 89 ? -1.635 -6.013 14.735 1.00 95.75 89 PRO A O 1
ATOM 719 N N . ASN A 1 90 ? -2.628 -8.023 14.895 1.00 92.12 90 ASN A N 1
ATOM 720 C CA . ASN A 1 90 ? -3.621 -7.729 15.929 1.00 92.12 90 ASN A CA 1
ATOM 721 C C . ASN A 1 90 ? -4.495 -6.492 15.649 1.00 92.12 90 ASN A C 1
ATOM 723 O O . ASN A 1 90 ? -4.792 -5.723 16.561 1.00 92.12 90 ASN A O 1
ATOM 727 N N . LEU A 1 91 ? -4.912 -6.305 14.394 1.00 93.06 91 LEU A N 1
ATOM 728 C CA . LEU A 1 91 ? -5.998 -5.375 14.079 1.00 93.06 91 LEU A CA 1
ATOM 729 C C . LEU A 1 91 ? -7.326 -5.923 14.619 1.00 93.06 91 LEU A C 1
ATOM 731 O O . LEU A 1 91 ? -7.599 -7.114 14.482 1.00 93.06 91 LEU A O 1
ATOM 735 N N . SER A 1 92 ? -8.139 -5.040 15.195 1.00 92.44 92 SER A N 1
ATOM 736 C CA . SER A 1 92 ? -9.496 -5.350 15.659 1.00 92.44 92 SER A CA 1
ATOM 737 C C . SER A 1 92 ? -10.433 -5.724 14.503 1.00 92.44 92 SER A C 1
ATOM 739 O O . SER A 1 92 ? -10.210 -5.324 13.361 1.00 92.44 92 SER A O 1
ATOM 741 N N . ASP A 1 93 ? -11.528 -6.418 14.812 1.00 92.94 93 ASP A N 1
ATOM 742 C CA . ASP A 1 93 ? -12.649 -6.614 13.888 1.00 92.94 93 ASP A CA 1
ATOM 743 C C . ASP A 1 93 ? -13.193 -5.273 13.377 1.00 92.94 93 ASP A C 1
ATOM 745 O O . ASP A 1 93 ? -13.368 -4.316 14.139 1.00 92.94 93 ASP A O 1
ATOM 749 N N . GLY A 1 94 ? -13.513 -5.209 12.084 1.00 92.56 94 GLY A N 1
ATOM 750 C CA . GLY A 1 94 ? -14.009 -3.981 11.472 1.00 92.56 94 GLY A CA 1
ATOM 751 C C . GLY A 1 94 ? -13.995 -3.981 9.948 1.00 92.56 94 GLY A C 1
ATOM 752 O O . GLY A 1 94 ? -13.433 -4.863 9.301 1.00 92.56 94 GLY A O 1
ATOM 753 N N . PHE A 1 95 ? -14.624 -2.951 9.383 1.00 94.31 95 PHE A N 1
ATOM 754 C CA . PHE A 1 95 ? -14.492 -2.563 7.981 1.00 94.31 95 PHE A CA 1
ATOM 755 C C . PHE A 1 95 ? -13.502 -1.399 7.910 1.00 94.31 95 PHE A C 1
ATOM 757 O O . PHE A 1 95 ? -13.682 -0.413 8.625 1.00 94.31 95 PHE A O 1
ATOM 764 N N . TYR A 1 96 ? -12.481 -1.526 7.066 1.00 95.88 96 TYR A N 1
ATOM 765 C CA . TYR A 1 96 ? -11.393 -0.560 6.943 1.00 95.88 96 TYR A CA 1
ATOM 766 C C . TYR A 1 96 ? -11.173 -0.159 5.485 1.00 95.88 96 TYR A C 1
ATOM 768 O O . TYR A 1 96 ? -11.103 -1.014 4.597 1.00 95.88 96 TYR A O 1
ATOM 776 N N . GLU A 1 97 ? -11.008 1.137 5.246 1.00 97.38 97 GLU A N 1
ATOM 777 C CA . GLU A 1 97 ? -10.722 1.742 3.949 1.00 97.38 97 GLU A CA 1
ATOM 778 C C . GLU A 1 97 ? -9.248 2.147 3.810 1.00 97.38 97 GLU A C 1
ATOM 780 O O . GLU A 1 97 ? -8.585 2.565 4.763 1.00 97.38 97 GLU A O 1
ATOM 785 N N . TYR A 1 98 ? -8.716 2.052 2.588 1.00 97.75 98 TYR A N 1
ATOM 786 C CA . TYR A 1 98 ? -7.338 2.410 2.276 1.00 97.75 98 TYR A CA 1
ATOM 787 C C . TYR A 1 98 ? -7.090 2.804 0.809 1.00 97.75 98 TYR A C 1
ATOM 789 O O . TYR A 1 98 ? -7.863 2.504 -0.104 1.00 97.75 98 TYR A O 1
ATOM 797 N N . LYS A 1 99 ? -5.936 3.439 0.572 1.00 97.12 99 LYS A N 1
ATOM 798 C CA . LYS A 1 99 ? -5.285 3.594 -0.738 1.00 97.12 99 LYS A CA 1
ATOM 799 C C . LYS A 1 99 ? -3.785 3.315 -0.638 1.00 97.12 99 LYS A C 1
ATOM 801 O O . LYS A 1 99 ? -3.182 3.417 0.429 1.00 97.12 99 LYS A O 1
ATOM 806 N N . TYR A 1 100 ? -3.165 3.036 -1.780 1.00 98.00 100 TYR A N 1
ATOM 807 C CA . TYR A 1 100 ? -1.717 3.105 -1.934 1.00 98.00 100 TYR A CA 1
ATOM 808 C C . TYR A 1 100 ? -1.284 4.541 -2.253 1.00 98.00 100 TYR A C 1
ATOM 810 O O . TYR A 1 100 ? -1.788 5.158 -3.192 1.00 98.00 100 TYR A O 1
ATOM 818 N N . PHE A 1 101 ? -0.318 5.067 -1.506 1.00 98.12 101 PHE A N 1
ATOM 819 C CA . PHE A 1 101 ? 0.407 6.287 -1.848 1.00 98.12 101 PHE A CA 1
ATOM 820 C C . PHE A 1 101 ? 1.772 5.905 -2.416 1.00 98.12 101 PHE A C 1
ATOM 822 O O . PHE A 1 101 ? 2.581 5.278 -1.734 1.00 98.12 101 PHE A O 1
ATOM 829 N N . VAL A 1 102 ? 1.995 6.232 -3.687 1.00 98.19 102 VAL A N 1
ATOM 830 C CA . VAL A 1 102 ? 3.169 5.817 -4.464 1.00 98.19 102 VAL A CA 1
ATOM 831 C C . VAL A 1 102 ? 4.040 7.033 -4.747 1.00 98.19 102 VAL A C 1
ATOM 833 O O . VAL A 1 102 ? 3.528 8.045 -5.227 1.00 98.19 102 VAL A O 1
ATOM 836 N N . GLN A 1 103 ? 5.344 6.919 -4.497 1.00 98.31 103 GLN A N 1
ATOM 837 C CA . GLN A 1 103 ? 6.353 7.919 -4.848 1.00 98.31 103 GLN A CA 1
ATOM 838 C C . GLN A 1 103 ? 7.302 7.367 -5.916 1.00 98.31 103 GLN A C 1
ATOM 840 O O . GLN A 1 103 ? 7.877 6.290 -5.748 1.00 98.31 103 GLN A O 1
ATOM 845 N N . PHE A 1 104 ? 7.488 8.129 -6.991 1.00 97.88 104 PHE A N 1
ATOM 846 C CA . PHE A 1 104 ? 8.322 7.765 -8.135 1.00 97.88 104 PHE A CA 1
ATOM 847 C C . PHE A 1 104 ? 9.699 8.441 -8.084 1.00 97.88 104 PHE A C 1
ATOM 849 O O . PHE A 1 104 ? 9.878 9.473 -7.437 1.00 97.88 104 PHE A O 1
ATOM 856 N N . GLU A 1 105 ? 10.668 7.881 -8.809 1.00 97.88 105 GLU A N 1
ATOM 857 C CA . GLU A 1 105 ? 12.053 8.377 -8.898 1.00 97.88 105 GLU A CA 1
ATOM 858 C C . GLU A 1 105 ? 12.156 9.808 -9.445 1.00 97.88 105 GLU A C 1
ATOM 860 O O . GLU A 1 105 ? 13.040 10.564 -9.054 1.00 97.88 105 GLU A O 1
ATOM 865 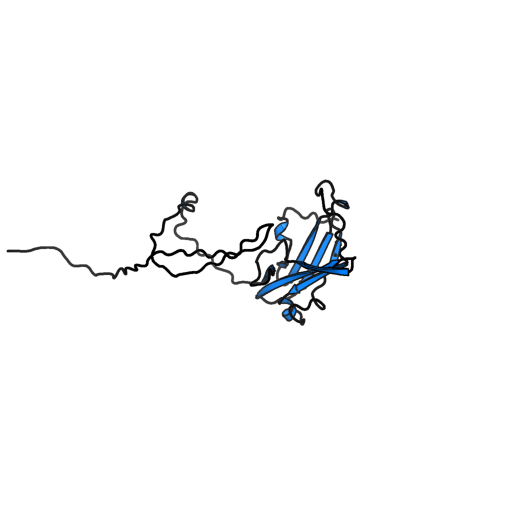N N . ASN A 1 106 ? 11.195 10.227 -10.271 1.00 96.44 106 ASN A N 1
ATOM 866 C CA . ASN A 1 106 ? 11.079 11.601 -10.768 1.00 96.44 106 ASN A CA 1
ATOM 867 C C . ASN A 1 106 ? 10.487 12.599 -9.743 1.00 96.44 106 ASN A C 1
ATOM 869 O O . ASN A 1 106 ? 10.135 13.718 -10.112 1.00 96.44 106 ASN A O 1
ATOM 873 N N . GLY A 1 107 ? 10.305 12.190 -8.483 1.00 96.88 107 GLY A N 1
ATOM 874 C CA . GLY A 1 107 ? 9.749 13.010 -7.404 1.00 96.88 107 GLY A CA 1
ATOM 875 C C . GLY A 1 107 ? 8.224 13.169 -7.420 1.00 96.88 107 GLY A C 1
ATOM 876 O O . GLY A 1 107 ? 7.667 13.732 -6.477 1.00 96.88 107 GLY A O 1
ATOM 877 N N . THR A 1 108 ? 7.520 12.669 -8.443 1.00 97.75 108 THR A N 1
ATOM 878 C CA . THR A 1 108 ? 6.050 12.725 -8.487 1.00 97.75 108 THR A CA 1
ATOM 879 C C . THR A 1 108 ? 5.416 11.695 -7.550 1.00 97.75 108 THR A C 1
ATOM 881 O O . THR A 1 108 ? 6.035 10.698 -7.169 1.00 97.75 108 THR A O 1
ATOM 884 N N . THR A 1 109 ? 4.155 11.926 -7.176 1.00 97.81 109 THR A N 1
ATOM 885 C CA . THR A 1 109 ? 3.379 11.004 -6.337 1.00 97.81 109 THR A CA 1
ATOM 886 C C . THR A 1 109 ? 2.012 10.704 -6.943 1.00 97.81 109 THR A C 1
ATOM 888 O O . THR A 1 109 ? 1.478 11.492 -7.728 1.00 97.81 109 THR A O 1
ATOM 891 N N . ARG A 1 110 ? 1.434 9.550 -6.592 1.00 96.75 110 ARG A N 1
ATOM 892 C CA . ARG A 1 110 ? 0.061 9.166 -6.958 1.00 96.75 110 ARG A CA 1
ATOM 893 C C . ARG A 1 110 ? -0.661 8.512 -5.785 1.00 96.75 110 ARG A C 1
ATOM 895 O O . ARG A 1 110 ? -0.047 7.822 -4.975 1.00 96.75 110 ARG A O 1
ATOM 902 N N . LYS A 1 111 ? -1.978 8.716 -5.727 1.00 96.06 111 LYS A N 1
ATOM 903 C CA . LYS A 1 111 ? -2.900 8.006 -4.833 1.00 96.06 111 LYS A CA 1
ATOM 904 C C . LYS A 1 111 ? -3.649 6.982 -5.678 1.00 96.06 111 LYS A C 1
ATOM 906 O O . LYS A 1 111 ? -4.403 7.372 -6.563 1.00 96.06 111 LYS A O 1
ATOM 911 N N . CYS A 1 112 ? -3.421 5.702 -5.427 1.00 95.06 112 CYS A N 1
ATOM 912 C CA . CYS A 1 112 ? -3.948 4.603 -6.227 1.00 95.06 112 CYS A CA 1
ATOM 913 C C . CYS A 1 112 ? -4.858 3.721 -5.372 1.00 95.06 112 CYS A C 1
ATOM 915 O O . CYS A 1 112 ? -4.497 3.342 -4.257 1.00 95.06 112 CYS A O 1
ATOM 917 N N . SER A 1 113 ? -6.018 3.363 -5.907 1.00 94.06 113 SER A N 1
ATOM 918 C CA . SER A 1 113 ? -6.850 2.285 -5.368 1.00 94.06 113 SER A CA 1
ATOM 919 C C . SER A 1 113 ? -6.155 0.934 -5.584 1.00 94.06 113 SER A C 1
ATOM 921 O O . SER A 1 113 ? -5.251 0.810 -6.415 1.00 94.06 113 SER A O 1
ATOM 923 N N . ASN A 1 114 ? -6.544 -0.087 -4.828 1.00 92.88 114 ASN A N 1
ATOM 924 C CA . ASN A 1 114 ? -6.018 -1.435 -4.990 1.00 92.88 114 ASN A CA 1
ATOM 925 C C . ASN A 1 114 ? -6.621 -2.109 -6.244 1.00 92.88 114 ASN A C 1
ATOM 927 O O . ASN A 1 114 ? -7.833 -2.316 -6.277 1.00 92.88 114 ASN A O 1
ATOM 931 N N . PRO A 1 115 ? -5.815 -2.535 -7.239 1.00 91.31 115 PRO A N 1
ATOM 932 C CA . PRO A 1 115 ? -6.320 -3.276 -8.402 1.00 91.31 115 PRO A CA 1
ATOM 933 C C . PRO A 1 115 ? -6.839 -4.687 -8.058 1.00 91.31 115 PRO A C 1
ATOM 935 O O . PRO A 1 115 ? -7.442 -5.340 -8.903 1.00 91.31 115 PRO A O 1
ATOM 938 N N . TYR A 1 116 ? -6.612 -5.153 -6.827 1.00 91.62 116 TYR A N 1
ATOM 939 C CA . TYR A 1 116 ? -7.076 -6.428 -6.279 1.00 91.62 116 TYR A CA 1
ATOM 940 C C . TYR A 1 116 ? -8.109 -6.222 -5.154 1.00 91.62 116 TYR A C 1
ATOM 942 O O . TYR A 1 116 ? -8.093 -6.954 -4.163 1.00 91.62 116 TYR A O 1
ATOM 950 N N . SER A 1 117 ? -8.917 -5.155 -5.203 1.00 89.50 117 SER A N 1
ATOM 951 C CA . SER A 1 117 ? -9.867 -4.863 -4.120 1.00 89.50 117 SER A CA 1
ATOM 952 C C . SER A 1 117 ? -10.998 -5.891 -4.083 1.00 89.50 117 SER A C 1
ATOM 954 O O . SER A 1 117 ? -11.570 -6.223 -5.118 1.00 89.50 117 SER A O 1
ATOM 956 N N . LYS A 1 118 ? -11.320 -6.391 -2.884 1.00 89.88 118 LYS A N 1
ATOM 957 C CA . LYS A 1 118 ? -12.469 -7.288 -2.649 1.00 89.88 118 LYS A CA 1
ATOM 958 C C . LYS A 1 118 ? -13.747 -6.502 -2.346 1.00 89.88 118 LYS A C 1
ATOM 960 O O . LYS A 1 118 ? -14.839 -6.964 -2.655 1.00 89.88 118 LYS A O 1
ATOM 965 N N . TYR A 1 119 ? -13.582 -5.316 -1.767 1.00 89.69 119 TYR A N 1
ATOM 966 C CA . TYR A 1 119 ? -14.636 -4.366 -1.442 1.00 89.69 119 TYR A CA 1
ATOM 967 C C . TYR A 1 119 ? -14.196 -2.970 -1.886 1.00 89.69 119 TYR A C 1
ATOM 969 O O . TYR A 1 119 ? -13.013 -2.631 -1.776 1.00 89.69 119 TYR A O 1
ATOM 977 N N . ASP A 1 120 ? -15.131 -2.158 -2.362 1.00 88.75 120 ASP A N 1
ATOM 978 C CA . ASP A 1 120 ? -14.907 -0.725 -2.543 1.00 88.75 120 ASP A CA 1
ATOM 979 C C . ASP A 1 120 ? -15.245 0.015 -1.242 1.00 88.75 120 ASP A C 1
ATOM 981 O O . ASP A 1 120 ? -16.096 -0.422 -0.463 1.00 88.75 120 ASP A O 1
ATOM 985 N N . GLY A 1 121 ? -14.549 1.122 -0.989 1.00 85.88 121 GLY A N 1
ATOM 986 C CA . GLY A 1 121 ? -14.848 2.012 0.128 1.00 85.88 121 GLY A CA 1
ATOM 987 C C . GLY A 1 121 ? -16.058 2.907 -0.144 1.00 85.88 121 GLY A C 1
ATOM 988 O O . GLY A 1 121 ? -16.533 3.044 -1.272 1.00 85.88 121 GLY A O 1
ATOM 989 N N . SER A 1 122 ? -16.546 3.553 0.910 1.00 84.19 122 SER A N 1
ATOM 990 C CA . SER A 1 122 ? -17.747 4.392 0.902 1.00 84.19 122 SER A CA 1
ATOM 991 C C . SER A 1 122 ? -17.627 5.667 0.056 1.00 84.19 122 SER A C 1
ATOM 993 O O . SER A 1 122 ? -18.647 6.229 -0.351 1.00 84.19 122 SER A O 1
ATOM 995 N N . ALA A 1 123 ? -16.407 6.139 -0.222 1.00 83.12 123 ALA A N 1
ATOM 996 C CA . ALA A 1 123 ? -16.161 7.361 -0.984 1.00 83.12 123 ALA A CA 1
ATOM 997 C C . ALA A 1 123 ? -14.802 7.365 -1.712 1.00 83.12 123 ALA A C 1
ATOM 999 O O . ALA A 1 123 ? -13.951 6.502 -1.510 1.00 83.12 123 ALA A O 1
ATOM 1000 N N . ALA A 1 124 ? -14.598 8.386 -2.557 1.00 84.62 124 ALA A N 1
ATOM 1001 C CA . ALA A 1 124 ? -13.301 8.798 -3.118 1.00 84.62 124 ALA A CA 1
ATOM 1002 C C . ALA A 1 124 ? -12.456 7.688 -3.790 1.00 84.62 124 ALA A C 1
ATOM 1004 O O . ALA A 1 124 ? -11.226 7.789 -3.856 1.00 84.62 124 ALA A O 1
ATOM 1005 N N . GLU A 1 125 ? -13.107 6.645 -4.316 1.00 87.12 125 GLU A N 1
ATOM 1006 C CA . GLU A 1 125 ? -12.467 5.454 -4.895 1.00 87.12 125 GLU A CA 1
ATOM 1007 C C . GLU A 1 125 ? -11.509 4.767 -3.897 1.00 87.12 125 GLU A C 1
ATOM 1009 O O . GLU A 1 125 ? -10.433 4.300 -4.277 1.00 87.12 125 GLU A O 1
ATOM 1014 N N . HIS A 1 126 ? -11.814 4.778 -2.598 1.00 92.94 126 HIS A N 1
ATOM 1015 C CA . HIS A 1 126 ? -11.071 3.977 -1.627 1.00 92.94 126 HIS A CA 1
ATOM 1016 C C . HIS A 1 126 ? -11.262 2.480 -1.907 1.00 92.94 126 HIS A C 1
ATOM 1018 O O . HIS A 1 126 ? -12.286 2.048 -2.429 1.00 92.94 126 HIS A O 1
ATOM 1024 N N . SER A 1 127 ? -10.264 1.683 -1.544 1.00 95.31 127 SER A N 1
ATOM 1025 C CA . SER A 1 127 ? -10.371 0.226 -1.471 1.00 95.31 127 SER A CA 1
ATOM 1026 C C . SER A 1 127 ? -10.658 -0.179 -0.036 1.00 95.31 127 SER A C 1
ATOM 1028 O O . SER A 1 127 ? -10.236 0.527 0.874 1.00 95.31 127 SER A O 1
ATOM 1030 N N . ALA A 1 128 ? -11.333 -1.302 0.191 1.00 95.25 128 ALA A N 1
ATOM 1031 C CA . ALA A 1 128 ? -11.692 -1.724 1.538 1.00 95.25 128 ALA A CA 1
ATOM 1032 C C . ALA A 1 128 ? -11.402 -3.203 1.817 1.00 95.25 128 ALA A C 1
ATOM 1034 O O . ALA A 1 128 ? -11.293 -4.037 0.911 1.00 95.25 128 ALA A O 1
ATOM 1035 N N . PHE A 1 129 ? -11.271 -3.518 3.103 1.00 94.50 129 PHE A N 1
ATOM 1036 C CA . PHE A 1 129 ? -11.163 -4.872 3.632 1.00 94.50 129 PHE A CA 1
ATOM 1037 C C . PHE A 1 129 ? -11.944 -5.014 4.939 1.00 94.50 129 PHE A C 1
ATOM 1039 O O . PHE A 1 129 ? -12.275 -4.030 5.597 1.00 94.50 129 PHE A O 1
ATOM 1046 N N . VAL A 1 130 ? -12.242 -6.261 5.295 1.00 93.31 130 VAL A N 1
ATOM 1047 C CA . VAL A 1 130 ? -12.953 -6.625 6.523 1.00 93.31 130 VAL A CA 1
ATOM 1048 C C . VAL A 1 130 ? -12.068 -7.555 7.342 1.00 93.31 130 VAL A C 1
ATOM 1050 O O . VAL A 1 130 ? -11.394 -8.419 6.774 1.00 93.31 130 VAL A O 1
ATOM 1053 N N . ILE A 1 131 ? -12.075 -7.364 8.658 1.00 91.44 131 ILE A N 1
ATOM 1054 C CA . ILE A 1 131 ? -11.529 -8.287 9.658 1.00 91.44 131 ILE A CA 1
ATOM 1055 C C . ILE A 1 131 ? -12.689 -8.799 10.504 1.00 91.44 131 ILE A C 1
ATOM 1057 O O . ILE A 1 131 ? -13.581 -8.020 10.857 1.00 91.44 131 ILE A O 1
ATOM 1061 N N . GLY A 1 132 ? -12.661 -10.095 10.811 1.00 86.19 132 GLY A N 1
ATOM 1062 C CA . GLY A 1 132 ? -13.725 -10.779 11.526 1.00 86.19 132 GLY A CA 1
ATOM 1063 C C . GLY A 1 132 ? -15.037 -10.799 10.742 1.00 86.19 132 GLY A C 1
ATOM 1064 O O . GLY A 1 132 ? -15.071 -10.786 9.506 1.00 86.19 132 GLY A O 1
ATOM 1065 N N . GLY A 1 133 ? -16.134 -10.833 11.491 1.00 75.19 133 GLY A N 1
ATOM 1066 C CA . GLY A 1 133 ? -17.484 -11.047 10.980 1.00 75.19 133 GLY A CA 1
ATOM 1067 C C . GLY A 1 133 ? -18.158 -12.216 11.692 1.00 75.19 133 GLY A C 1
ATOM 1068 O O . GLY A 1 133 ? -17.511 -13.160 12.131 1.00 75.19 133 GLY A O 1
ATOM 1069 N N . ASN A 1 134 ? -19.482 -12.155 11.829 1.00 66.00 134 ASN A N 1
ATOM 1070 C CA . ASN A 1 134 ? -20.222 -13.208 12.521 1.00 66.00 134 ASN A CA 1
ATOM 1071 C C . ASN A 1 134 ? -20.274 -14.491 11.683 1.00 66.00 134 ASN A C 1
ATOM 1073 O O . ASN A 1 134 ? -20.696 -14.447 10.523 1.00 66.00 134 ASN A O 1
ATOM 1077 N N . ASP A 1 135 ? -19.993 -15.634 12.313 1.00 68.81 135 ASP A N 1
ATOM 1078 C CA . ASP A 1 135 ? -20.345 -16.953 11.786 1.00 68.81 135 ASP A CA 1
ATOM 1079 C C . ASP A 1 135 ? -21.856 -17.020 11.521 1.00 68.81 135 ASP A C 1
ATOM 1081 O O . ASP A 1 135 ? -22.686 -17.182 12.423 1.00 68.81 135 ASP A O 1
ATOM 1085 N N . MET A 1 136 ? -22.240 -16.886 10.253 1.00 59.78 136 MET A N 1
ATOM 1086 C CA . MET A 1 136 ? -23.630 -17.033 9.853 1.00 59.78 136 MET A CA 1
ATOM 1087 C C . MET A 1 136 ? -23.974 -18.515 9.746 1.00 59.78 136 MET A C 1
ATOM 1089 O O . MET A 1 136 ? -23.545 -19.202 8.820 1.00 59.78 136 MET A O 1
ATOM 1093 N N . VAL A 1 137 ? -24.837 -18.998 10.642 1.00 78.06 137 VAL A N 1
ATOM 1094 C CA . VAL A 1 137 ? -25.479 -20.311 10.492 1.00 78.06 137 VAL A CA 1
ATOM 1095 C C . VAL A 1 137 ? -26.440 -20.253 9.300 1.00 78.06 137 VAL A C 1
ATOM 1097 O O . VAL A 1 137 ? -27.627 -19.939 9.438 1.00 78.06 137 VAL A O 1
ATOM 1100 N N . VAL A 1 138 ? -25.915 -20.541 8.107 1.00 80.00 138 VAL A N 1
ATOM 1101 C CA . VAL A 1 138 ? -26.685 -20.593 6.862 1.00 80.00 138 VAL A CA 1
ATOM 1102 C C . VAL A 1 138 ? -27.704 -21.723 6.964 1.00 80.00 138 VAL A C 1
ATOM 1104 O O . VAL A 1 138 ? -27.379 -22.904 6.832 1.00 80.00 138 VAL A O 1
ATOM 1107 N N . ARG A 1 139 ? -28.973 -21.367 7.181 1.00 81.38 139 ARG A N 1
ATOM 1108 C CA . ARG A 1 139 ? -30.073 -22.330 7.085 1.00 81.38 139 ARG A CA 1
ATOM 1109 C C . ARG A 1 139 ? -30.212 -22.757 5.629 1.00 81.38 139 ARG A C 1
ATOM 1111 O O . ARG A 1 139 ? -30.374 -21.913 4.749 1.00 81.38 139 ARG A O 1
ATOM 1118 N N . SER A 1 140 ? -30.190 -24.063 5.375 1.00 78.38 140 SER A N 1
ATOM 1119 C CA . SER A 1 140 ? -30.516 -24.599 4.053 1.00 78.38 140 SER A CA 1
ATOM 1120 C C . SER A 1 140 ? -31.890 -24.103 3.606 1.00 78.38 140 SER A C 1
ATOM 1122 O O . SER A 1 140 ? -32.870 -24.234 4.340 1.00 78.38 14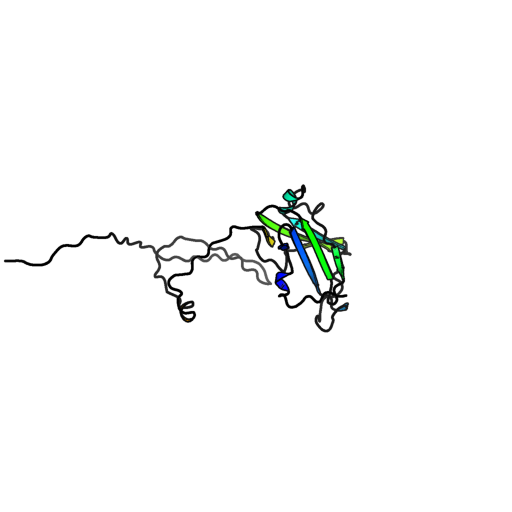0 SER A O 1
ATOM 1124 N N . LEU A 1 141 ? -31.964 -23.564 2.388 1.00 79.94 141 LEU A N 1
ATOM 1125 C CA . LEU A 1 141 ? -33.234 -23.257 1.735 1.00 79.94 141 LEU A CA 1
ATOM 1126 C C . LEU A 1 141 ? -34.046 -24.553 1.630 1.00 79.94 141 LEU A C 1
ATOM 1128 O O . LEU A 1 141 ? -33.614 -25.488 0.956 1.00 79.94 141 LEU A O 1
ATOM 1132 N N . ALA A 1 142 ? -35.196 -24.605 2.308 1.00 78.19 142 ALA A N 1
ATOM 1133 C CA . ALA A 1 142 ? -36.021 -25.812 2.409 1.00 78.19 142 ALA A CA 1
ATOM 1134 C C . ALA A 1 142 ? -36.467 -26.335 1.033 1.00 78.19 142 ALA A C 1
ATOM 1136 O O . ALA A 1 142 ? -36.500 -27.540 0.814 1.00 78.19 142 ALA A O 1
ATOM 1137 N N . ASN A 1 143 ? -36.730 -25.414 0.100 1.00 82.00 143 ASN A N 1
ATOM 1138 C CA . ASN A 1 143 ? -37.019 -25.695 -1.300 1.00 82.00 143 ASN A CA 1
ATOM 1139 C C . ASN A 1 143 ? -36.010 -24.926 -2.164 1.00 82.00 143 ASN A C 1
ATOM 1141 O O . ASN A 1 143 ? -36.242 -23.767 -2.510 1.00 82.00 143 ASN A O 1
ATOM 1145 N N . ARG A 1 144 ? -34.863 -25.536 -2.489 1.00 76.56 144 ARG A N 1
ATOM 1146 C CA . ARG A 1 144 ? -33.991 -24.999 -3.545 1.00 76.56 144 ARG A CA 1
ATOM 1147 C C . ARG A 1 144 ? -34.702 -25.186 -4.883 1.00 76.56 144 ARG A C 1
ATOM 1149 O O . ARG A 1 144 ? -35.030 -26.317 -5.234 1.00 76.56 144 ARG A O 1
ATOM 1156 N N . LEU A 1 145 ? -34.916 -24.097 -5.617 1.00 79.81 145 LEU A N 1
ATOM 1157 C CA . LEU A 1 145 ? -35.352 -24.188 -7.007 1.00 79.81 145 LEU A CA 1
ATOM 1158 C C . LEU A 1 145 ? -34.280 -24.919 -7.845 1.00 79.81 145 LEU A C 1
ATOM 1160 O O . LEU A 1 145 ? -33.086 -24.792 -7.538 1.00 79.81 145 LEU A O 1
ATOM 1164 N N . PRO A 1 146 ? -34.673 -25.675 -8.886 1.00 79.62 146 PRO A N 1
ATOM 1165 C CA . PRO A 1 146 ? -33.754 -26.159 -9.912 1.00 79.62 146 PRO A CA 1
ATOM 1166 C C . PRO A 1 146 ? -32.889 -25.021 -10.465 1.00 79.62 146 PRO A C 1
ATOM 1168 O O . PRO A 1 146 ? -33.341 -23.884 -10.584 1.00 79.62 146 PRO A O 1
ATOM 1171 N N . ILE A 1 147 ? -31.639 -25.313 -10.837 1.00 73.31 147 ILE A N 1
ATOM 1172 C CA . ILE A 1 147 ? -30.700 -24.280 -11.315 1.00 73.31 147 ILE A CA 1
ATOM 1173 C C . ILE A 1 147 ? -31.186 -23.584 -12.601 1.00 73.31 147 ILE A C 1
ATOM 1175 O O . ILE A 1 147 ? -30.830 -22.439 -12.861 1.00 73.31 147 ILE A O 1
ATOM 1179 N N . GLN A 1 148 ? -32.042 -24.263 -13.367 1.00 73.38 148 GLN A N 1
ATOM 1180 C CA . GLN A 1 148 ? -32.725 -23.759 -14.556 1.00 73.38 148 GLN A CA 1
ATOM 1181 C C . GLN A 1 148 ? -33.704 -22.612 -14.248 1.00 73.38 148 GLN A C 1
ATOM 1183 O O . GLN A 1 148 ? -33.898 -21.746 -15.097 1.00 73.38 148 GLN A O 1
ATOM 1188 N N . ASP A 1 149 ? -34.265 -22.569 -13.036 1.00 65.50 149 ASP A N 1
ATOM 1189 C CA . ASP A 1 149 ? -35.275 -21.586 -12.625 1.00 65.50 149 ASP A CA 1
ATOM 1190 C C . ASP A 1 149 ? -34.654 -20.348 -11.943 1.00 65.50 149 ASP A C 1
ATOM 1192 O O . ASP A 1 149 ? -35.359 -19.410 -11.580 1.00 65.50 149 ASP A O 1
ATOM 1196 N N . TRP A 1 150 ? -33.323 -20.292 -11.786 1.00 60.56 150 TRP A N 1
ATOM 1197 C CA . TRP A 1 150 ? -32.636 -19.119 -11.216 1.00 60.56 150 TRP A CA 1
ATOM 1198 C C . TRP A 1 150 ? -32.784 -17.871 -12.104 1.00 60.56 150 TRP A C 1
ATOM 1200 O O . TRP A 1 150 ? -32.804 -16.746 -11.607 1.00 60.56 150 TRP A O 1
ATOM 1210 N N . SER A 1 151 ? -32.877 -18.051 -13.425 1.00 55.25 151 SER A N 1
ATOM 1211 C CA . SER A 1 151 ? -32.931 -16.964 -14.412 1.00 55.25 151 SER A CA 1
ATOM 1212 C C . SER A 1 151 ? -34.334 -16.655 -14.941 1.00 55.25 151 SER A C 1
ATOM 1214 O O . SER A 1 151 ? -34.467 -15.808 -15.826 1.00 55.25 151 SER A O 1
ATOM 1216 N N . SER A 1 152 ? -35.392 -17.284 -14.413 1.00 49.22 152 SER A N 1
ATOM 1217 C CA . SER A 1 152 ? -36.758 -16.911 -14.783 1.00 49.22 152 SER A CA 1
ATOM 1218 C C . SER A 1 152 ? -37.083 -15.527 -14.216 1.00 49.22 152 SER A C 1
ATOM 1220 O O . SER A 1 152 ? -37.372 -15.382 -13.028 1.00 49.22 152 SER A O 1
ATOM 1222 N N . THR A 1 153 ? -37.042 -14.501 -15.069 1.00 46.75 153 THR A N 1
ATOM 1223 C CA . THR A 1 153 ? -37.487 -13.142 -14.747 1.00 46.75 153 THR A CA 1
ATOM 1224 C C . THR A 1 153 ? -38.988 -13.136 -14.477 1.00 46.75 153 THR A C 1
ATOM 1226 O O . THR A 1 153 ? -39.798 -12.923 -15.380 1.00 46.75 153 THR A O 1
ATOM 1229 N N . SER A 1 154 ? -39.365 -13.365 -13.222 1.00 45.75 154 SER A N 1
ATOM 1230 C CA . SER A 1 154 ? -40.711 -13.126 -12.721 1.00 45.75 154 SER A CA 1
ATOM 1231 C C . SER A 1 154 ? -40.993 -11.625 -12.777 1.00 45.75 154 SER A C 1
ATOM 1233 O O . SER A 1 154 ? -40.541 -10.842 -11.942 1.00 45.75 154 SER A O 1
ATOM 1235 N N . SER A 1 155 ? -41.735 -11.214 -13.806 1.00 39.94 155 SER A N 1
ATOM 1236 C CA . SER A 1 155 ? -42.217 -9.847 -13.981 1.00 39.94 155 SER A CA 1
ATOM 1237 C C . SER A 1 155 ? -43.150 -9.480 -12.827 1.00 39.94 155 SER A C 1
ATOM 1239 O O . SER A 1 155 ? -44.336 -9.816 -12.841 1.00 39.94 155 SER A O 1
ATOM 1241 N N . CYS A 1 156 ? -42.609 -8.813 -11.811 1.00 33.31 156 CYS A N 1
ATOM 1242 C CA . CYS A 1 156 ? -43.390 -8.297 -10.698 1.00 33.31 156 CYS A CA 1
ATOM 1243 C C . CYS A 1 156 ? -44.237 -7.123 -11.209 1.00 33.31 156 CYS A C 1
ATOM 1245 O O . CYS A 1 156 ? -43.693 -6.076 -11.554 1.00 33.31 156 CYS A O 1
ATOM 1247 N N . SER A 1 157 ? -45.555 -7.310 -11.314 1.00 35.59 157 SER A N 1
ATOM 1248 C CA . SER A 1 157 ? -46.475 -6.272 -11.791 1.00 35.59 157 SER A CA 1
ATOM 1249 C C . SER A 1 157 ? -46.467 -5.077 -10.837 1.00 35.59 157 SER A C 1
ATOM 1251 O O . SER A 1 157 ? -46.785 -5.228 -9.655 1.00 35.59 157 SER A O 1
ATOM 1253 N N . THR A 1 158 ? -46.075 -3.914 -11.360 1.00 36.91 158 THR A N 1
ATOM 1254 C CA . THR A 1 158 ? -45.635 -2.753 -10.584 1.00 36.91 158 THR A CA 1
ATOM 1255 C C . THR A 1 158 ? -46.664 -2.216 -9.603 1.00 36.91 158 THR A C 1
ATOM 1257 O O . THR A 1 158 ? -47.861 -2.151 -9.884 1.00 36.91 158 THR A O 1
ATOM 1260 N N . THR A 1 159 ? -46.118 -1.714 -8.485 1.00 32.25 159 THR A N 1
ATOM 1261 C CA . THR A 1 159 ? -46.789 -0.774 -7.587 1.00 32.25 159 THR A CA 1
ATOM 1262 C C . THR A 1 159 ? -45.809 0.136 -6.800 1.00 32.25 159 THR A C 1
ATOM 1264 O O . THR A 1 159 ? -45.495 -0.171 -5.650 1.00 32.25 159 THR A O 1
ATOM 1267 N N . SER A 1 160 ? -45.365 1.272 -7.378 1.00 37.59 160 SER A N 1
ATOM 1268 C CA . SER A 1 160 ? -45.318 2.624 -6.741 1.00 37.59 160 SER A CA 1
ATOM 1269 C C . SER A 1 160 ? -44.311 3.613 -7.358 1.00 37.59 160 SER A C 1
ATOM 1271 O O . SER A 1 160 ? -43.136 3.256 -7.474 1.00 37.59 160 SER A O 1
ATOM 1273 N N . PRO A 1 161 ? -44.688 4.891 -7.627 1.00 39.72 161 PRO A N 1
ATOM 1274 C CA . PRO A 1 161 ? -43.746 5.891 -8.076 1.00 39.72 161 PRO A CA 1
ATOM 1275 C C . PRO A 1 161 ? -43.188 6.590 -6.842 1.00 39.72 161 PRO A C 1
ATOM 1277 O O . PRO A 1 161 ? -43.533 7.726 -6.513 1.00 39.72 161 PRO A O 1
ATOM 1280 N N . LEU A 1 162 ? -42.256 5.906 -6.184 1.00 34.34 162 LEU A N 1
ATOM 1281 C CA . LEU A 1 162 ? -41.159 6.612 -5.543 1.00 34.34 162 LEU A CA 1
ATOM 1282 C C . LEU A 1 162 ? -40.324 7.243 -6.663 1.00 34.34 162 LEU A C 1
ATOM 1284 O O . LEU A 1 162 ? -39.606 6.549 -7.379 1.00 34.34 162 LEU A O 1
ATOM 1288 N N . ASN A 1 163 ? -40.443 8.563 -6.830 1.00 38.91 163 ASN A N 1
ATOM 1289 C CA . ASN A 1 163 ? -39.620 9.333 -7.764 1.00 38.91 163 ASN A CA 1
ATOM 1290 C C . ASN A 1 163 ? -38.161 9.354 -7.277 1.00 38.91 163 ASN A C 1
ATOM 1292 O O . ASN A 1 163 ? -37.727 10.280 -6.590 1.00 38.91 163 ASN A O 1
ATOM 1296 N N . ILE A 1 164 ? -37.399 8.321 -7.634 1.00 38.56 164 ILE A N 1
ATOM 1297 C CA . ILE A 1 164 ? -35.955 8.248 -7.406 1.00 38.56 164 ILE A CA 1
ATOM 1298 C C . ILE A 1 164 ? -35.264 8.864 -8.624 1.00 38.56 164 ILE A C 1
ATOM 1300 O O . ILE A 1 164 ? -35.090 8.225 -9.661 1.00 38.56 164 ILE A O 1
ATOM 1304 N N . GLY A 1 165 ? -34.879 10.135 -8.502 1.00 35.47 165 GLY A N 1
ATOM 1305 C CA . GLY A 1 165 ? -34.125 10.844 -9.533 1.00 35.47 165 GLY A CA 1
ATOM 1306 C C . GLY A 1 165 ? -32.679 10.354 -9.612 1.00 35.47 165 GLY A C 1
ATOM 1307 O O . GLY A 1 165 ? -31.805 10.897 -8.935 1.00 35.47 165 GLY A O 1
ATOM 1308 N N . LEU A 1 166 ? -32.415 9.349 -10.449 1.00 35.12 166 LEU A N 1
ATOM 1309 C CA . LEU A 1 166 ? -31.062 8.853 -10.697 1.00 35.12 166 LEU A CA 1
ATOM 1310 C C . LEU A 1 166 ? -30.293 9.834 -11.599 1.00 35.12 166 LEU A C 1
ATOM 1312 O O . LEU A 1 166 ? -30.611 10.004 -12.777 1.00 35.12 166 LEU A O 1
ATOM 1316 N N . ARG A 1 167 ? -29.246 10.467 -11.059 1.00 35.34 167 ARG A N 1
ATOM 1317 C CA . ARG A 1 167 ? -28.279 11.245 -11.849 1.00 35.34 167 ARG A CA 1
ATOM 1318 C C . ARG A 1 167 ? -27.100 10.356 -12.222 1.00 35.34 167 ARG A C 1
ATOM 1320 O O . ARG A 1 167 ? -26.335 9.963 -11.348 1.00 35.34 167 ARG A O 1
ATOM 1327 N N . VAL A 1 168 ? -26.935 10.083 -13.513 1.00 36.25 168 VAL A N 1
ATOM 1328 C CA . VAL A 1 168 ? -25.777 9.353 -14.046 1.00 36.25 168 VAL A CA 1
ATOM 1329 C C . VAL A 1 168 ? -24.848 10.348 -14.734 1.00 36.25 168 VAL A C 1
ATOM 1331 O O . VAL A 1 168 ? -25.271 11.087 -15.623 1.00 36.25 168 VAL A O 1
ATOM 1334 N N . LEU A 1 169 ? -23.582 10.376 -14.318 1.00 35.00 169 LEU A N 1
ATOM 1335 C CA . LEU A 1 169 ? -22.543 11.148 -14.994 1.00 35.00 169 LEU A CA 1
ATOM 1336 C C . LEU A 1 169 ? -22.013 10.325 -16.175 1.00 35.00 169 LEU A C 1
ATOM 1338 O O . LEU A 1 169 ? -21.411 9.273 -15.971 1.00 35.00 169 LEU A O 1
ATOM 1342 N N . LEU A 1 170 ? -22.206 10.809 -17.401 1.00 38.47 170 LEU A N 1
ATOM 1343 C CA . LEU A 1 170 ? -21.605 10.207 -18.590 1.00 38.47 170 LEU A CA 1
ATOM 1344 C C . LEU A 1 170 ? -20.420 11.066 -19.035 1.00 38.47 170 LEU A C 1
ATOM 1346 O O . LEU A 1 170 ? -20.574 12.209 -19.464 1.00 38.47 170 LEU A O 1
ATOM 1350 N N . SER A 1 171 ? -19.220 10.502 -18.897 1.00 31.23 171 SER A N 1
ATOM 1351 C CA . SER A 1 171 ? -17.986 11.091 -19.412 1.00 31.23 171 SER A CA 1
ATOM 1352 C C . SER A 1 171 ? -17.703 10.533 -20.801 1.00 31.23 171 SER A C 1
ATOM 1354 O O . SER A 1 171 ? -17.657 9.317 -20.989 1.00 31.23 171 SER A O 1
ATOM 1356 N N . THR A 1 172 ? -17.504 11.416 -21.776 1.00 50.12 172 THR A N 1
ATOM 1357 C CA . THR A 1 172 ? -17.046 11.051 -23.123 1.00 50.12 172 THR A CA 1
ATOM 1358 C C . THR A 1 172 ? -15.715 11.740 -23.411 1.00 50.12 172 THR A C 1
ATOM 1360 O O . THR A 1 172 ? -15.354 12.708 -22.742 1.00 50.12 172 THR A O 1
ATOM 1363 N N . GLN A 1 173 ? -14.985 11.289 -24.436 1.00 34.34 173 GLN A N 1
ATOM 1364 C CA . GLN A 1 173 ? -13.669 11.848 -24.793 1.00 34.34 173 GLN A CA 1
ATOM 1365 C C . GLN A 1 173 ? -13.690 13.339 -25.201 1.00 34.34 173 GLN A C 1
ATOM 1367 O O . GLN A 1 173 ? -12.626 13.927 -25.369 1.00 34.34 173 GLN A O 1
ATOM 1372 N N . TYR A 1 174 ? -14.870 13.961 -25.316 1.00 38.81 174 TYR A N 1
ATOM 1373 C CA . TYR A 1 174 ? -15.051 15.378 -25.651 1.00 38.81 174 TYR A CA 1
ATOM 1374 C C . TYR A 1 174 ? -15.717 16.211 -24.538 1.00 38.81 174 TYR A C 1
ATOM 1376 O O . TYR A 1 174 ? -16.014 17.384 -24.753 1.00 38.81 174 TYR A O 1
ATOM 1384 N N . GLY A 1 175 ? -15.930 15.640 -23.345 1.00 42.31 175 GLY A N 1
ATOM 1385 C CA . GLY A 1 175 ? -16.429 16.362 -22.171 1.00 42.31 175 GLY A CA 1
ATOM 1386 C C . GLY A 1 175 ? -17.469 15.596 -21.349 1.00 42.31 175 GLY A C 1
ATOM 1387 O O . GLY A 1 175 ? -17.980 14.547 -21.755 1.00 42.31 175 GLY A O 1
ATOM 1388 N N . THR A 1 176 ? -17.778 16.147 -20.175 1.00 38.25 176 THR A N 1
ATOM 1389 C CA . THR A 1 176 ? -18.822 15.674 -19.258 1.00 38.25 176 THR A CA 1
ATOM 1390 C C . THR A 1 176 ? -20.106 16.481 -19.428 1.00 38.25 176 THR A C 1
ATOM 1392 O O . THR A 1 176 ? -20.089 17.712 -19.439 1.00 38.25 176 THR A O 1
ATOM 1395 N N . SER A 1 177 ? -21.242 15.789 -19.506 1.00 36.28 177 SER A N 1
ATOM 1396 C CA . SER A 1 177 ? -22.570 16.404 -19.477 1.00 36.28 177 SER A CA 1
ATOM 1397 C C . SER A 1 177 ? -23.475 15.696 -18.468 1.00 36.28 177 SER A C 1
ATOM 1399 O O . SER A 1 177 ? -23.309 14.513 -18.163 1.00 36.28 177 SER A O 1
ATOM 1401 N N . TRP A 1 178 ? -24.426 16.446 -17.912 1.00 38.91 178 TRP A N 1
ATOM 1402 C CA . TRP A 1 178 ? -25.427 15.920 -16.990 1.00 38.91 178 TRP A CA 1
ATOM 1403 C C . TRP A 1 178 ? -26.723 15.643 -17.746 1.00 38.91 178 TRP A C 1
ATOM 1405 O O . TRP A 1 178 ? -27.393 16.581 -18.176 1.00 38.91 178 TRP A O 1
ATOM 1415 N N . THR A 1 179 ? -27.114 14.374 -17.834 1.00 41.19 179 THR A N 1
ATOM 1416 C CA . THR A 1 179 ? -28.447 13.980 -18.307 1.00 41.19 179 THR A CA 1
ATOM 1417 C C . THR A 1 179 ? -29.263 13.478 -17.123 1.00 41.19 179 THR A C 1
ATOM 1419 O O . THR A 1 179 ? -28.795 12.656 -16.337 1.00 41.19 179 THR A O 1
ATOM 1422 N N . THR A 1 180 ? -30.484 13.992 -16.974 1.00 37.75 180 THR A N 1
ATOM 1423 C CA . THR A 1 180 ? -31.438 13.526 -15.958 1.00 37.75 180 THR A CA 1
ATOM 1424 C C . THR A 1 180 ? -32.491 12.673 -16.646 1.00 37.75 180 THR A C 1
ATOM 1426 O O . THR A 1 180 ? -33.133 13.144 -17.582 1.00 37.75 180 THR A O 1
ATOM 1429 N N . PHE A 1 181 ? -32.677 11.442 -16.177 1.00 35.91 181 PHE A N 1
ATOM 1430 C CA . PHE A 1 181 ? -33.765 10.570 -16.609 1.00 35.91 181 PHE A CA 1
ATOM 1431 C C . PHE A 1 181 ? -34.798 10.460 -15.485 1.00 35.91 181 PHE A C 1
ATOM 1433 O O . PHE A 1 181 ? -34.433 10.316 -14.318 1.00 35.91 181 PHE A O 1
ATOM 1440 N N . SER A 1 182 ? -36.079 10.512 -15.844 1.00 33.50 182 SER A N 1
ATOM 1441 C CA . SER A 1 182 ? -37.199 10.312 -14.922 1.00 33.50 182 SER A CA 1
ATOM 1442 C C . SER A 1 182 ? -37.933 9.033 -15.305 1.00 33.50 182 SER A C 1
ATOM 1444 O O . SER A 1 182 ? -38.312 8.869 -16.463 1.00 33.50 182 SER A O 1
ATOM 1446 N N . ILE A 1 183 ? -38.140 8.142 -14.337 1.00 36.62 183 ILE A N 1
ATOM 1447 C CA . ILE A 1 183 ? -38.907 6.899 -14.486 1.00 36.62 183 ILE A CA 1
ATOM 1448 C C . ILE A 1 183 ? -40.086 6.984 -13.510 1.00 36.62 183 ILE A C 1
ATOM 1450 O O . ILE A 1 183 ? -39.885 7.326 -12.346 1.00 36.62 183 ILE A O 1
ATOM 1454 N N . SER A 1 184 ? -41.306 6.696 -13.966 1.00 37.34 184 SER A N 1
ATOM 1455 C CA . SER A 1 184 ? -42.528 6.822 -13.158 1.00 37.34 184 SER A CA 1
ATOM 1456 C C . SER A 1 184 ? -43.513 5.684 -13.434 1.00 37.34 184 SER A C 1
ATOM 1458 O O . SER A 1 184 ? -43.941 5.546 -14.577 1.00 37.34 184 SER A O 1
ATOM 1460 N N . GLU A 1 185 ? -43.941 4.934 -12.411 1.00 34.75 185 GLU A N 1
ATOM 1461 C CA . GLU A 1 185 ? -45.038 3.955 -12.530 1.00 34.75 185 GLU A CA 1
ATOM 1462 C C . GLU A 1 185 ? -45.779 3.699 -11.199 1.00 34.75 185 GLU A C 1
ATOM 1464 O O . GLU A 1 185 ? -45.187 3.775 -10.132 1.00 34.75 185 GLU A O 1
ATOM 1469 N N . SER A 1 186 ? -47.092 3.446 -11.249 1.00 31.02 186 SER A N 1
ATOM 1470 C CA . SER A 1 186 ? -48.093 3.773 -10.205 1.00 31.02 186 SER A CA 1
ATOM 1471 C C . SER A 1 186 ? -48.426 2.699 -9.151 1.00 31.02 186 SER A C 1
ATOM 1473 O O . SER A 1 186 ? -48.427 1.516 -9.459 1.00 31.02 186 SER A O 1
ATOM 1475 N N . MET A 1 187 ? -48.796 3.133 -7.931 1.00 28.38 187 MET A N 1
ATOM 1476 C CA . MET A 1 187 ? -49.020 2.312 -6.720 1.00 28.38 187 MET A CA 1
ATOM 1477 C C . MET A 1 187 ? -50.453 1.784 -6.526 1.00 28.38 187 MET A C 1
ATOM 1479 O O . MET A 1 187 ? -51.369 2.602 -6.512 1.00 28.38 187 MET A O 1
ATOM 1483 N N . GLN A 1 188 ? -50.612 0.488 -6.190 1.00 28.53 188 GLN A N 1
ATOM 1484 C CA . GLN A 1 188 ? -51.759 -0.089 -5.465 1.00 28.53 188 GLN A CA 1
ATOM 1485 C C . GLN A 1 188 ? -51.344 -1.276 -4.567 1.00 28.53 188 GLN A C 1
ATOM 1487 O O . GLN A 1 188 ? -51.118 -2.395 -5.022 1.00 28.53 188 GLN A O 1
ATOM 1492 N N . LEU A 1 189 ? -51.313 -1.031 -3.253 1.00 35.25 189 LEU A N 1
ATOM 1493 C CA . LEU A 1 189 ? -51.416 -2.082 -2.238 1.00 35.25 189 LEU A CA 1
ATOM 1494 C C . LEU A 1 189 ? -52.822 -2.694 -2.282 1.00 35.25 189 LEU A C 1
ATOM 1496 O O . LEU A 1 189 ? -53.806 -1.959 -2.337 1.00 35.25 189 LEU A O 1
ATOM 1500 N N . SER A 1 190 ? -52.930 -4.011 -2.114 1.00 27.72 190 SER A N 1
ATOM 1501 C CA . SER A 1 190 ? -54.139 -4.615 -1.546 1.00 27.72 190 SER A CA 1
ATOM 1502 C C . SER A 1 190 ? -53.754 -5.586 -0.434 1.00 27.72 190 SER A C 1
ATOM 1504 O O . SER A 1 190 ? -52.803 -6.358 -0.550 1.00 27.72 190 SER A O 1
ATOM 1506 N N . SER A 1 191 ? -54.453 -5.481 0.692 1.00 36.00 191 SER A N 1
ATOM 1507 C CA . SER A 1 191 ? -54.300 -6.369 1.837 1.00 36.00 191 SER A CA 1
ATOM 1508 C C . SER A 1 191 ? -55.232 -7.570 1.691 1.00 36.00 191 SER A C 1
ATOM 1510 O O . SER A 1 191 ? -56.398 -7.424 1.328 1.00 36.00 191 SER A O 1
ATOM 1512 N N . CYS A 1 192 ? -54.750 -8.758 2.053 1.00 26.84 192 CYS A N 1
ATOM 1513 C CA . CYS A 1 192 ? -55.606 -9.928 2.236 1.00 26.84 192 CYS A CA 1
ATOM 1514 C C . CYS A 1 192 ? -55.850 -10.144 3.732 1.00 26.84 192 CYS A C 1
ATOM 1516 O O . CYS A 1 192 ? -55.049 -10.770 4.425 1.00 26.84 192 CYS A O 1
ATOM 1518 N N . HIS A 1 193 ? -56.968 -9.613 4.230 1.00 32.28 193 HIS A N 1
ATOM 1519 C CA . HIS A 1 193 ? -57.511 -10.003 5.531 1.00 32.28 193 HIS A CA 1
ATOM 1520 C C . HIS A 1 193 ? -58.005 -11.456 5.465 1.00 32.28 193 HIS A C 1
ATOM 1522 O O . HIS A 1 193 ? -58.720 -11.831 4.537 1.00 32.28 193 HIS A O 1
ATOM 1528 N N . GLY A 1 194 ? -57.661 -12.270 6.464 1.00 33.34 194 GLY A N 1
ATOM 1529 C CA . GLY A 1 194 ? -58.238 -13.606 6.608 1.00 33.34 194 GLY A CA 1
ATOM 1530 C C . GLY A 1 194 ? -59.703 -13.546 7.052 1.00 33.34 194 GLY A C 1
ATOM 1531 O O . GLY A 1 194 ? -60.082 -12.667 7.828 1.00 33.34 194 GLY A O 1
ATOM 1532 N N . LEU A 1 195 ? -60.513 -14.513 6.612 1.00 30.83 195 LEU A N 1
ATOM 1533 C CA . LEU A 1 195 ? -61.881 -14.709 7.096 1.00 30.83 195 LEU A CA 1
ATOM 1534 C C . LEU A 1 195 ? -62.126 -16.166 7.500 1.00 30.83 195 LEU A C 1
ATOM 1536 O O . LEU A 1 195 ? -61.770 -17.104 6.789 1.00 30.83 195 LEU A O 1
ATOM 1540 N N . HIS A 1 196 ? -62.746 -16.334 8.669 1.00 32.75 196 HIS A N 1
ATOM 1541 C CA . HIS A 1 196 ? -63.291 -17.606 9.138 1.00 32.75 196 HIS A CA 1
ATOM 1542 C C . HIS A 1 196 ? -64.445 -18.084 8.242 1.00 32.75 196 HIS A C 1
ATOM 1544 O O . HIS A 1 196 ? -65.183 -17.277 7.677 1.00 32.75 196 HIS A O 1
ATOM 1550 N N . GLY A 1 197 ? -64.618 -19.404 8.143 1.00 31.47 197 GLY A N 1
ATOM 1551 C CA . GLY A 1 197 ? -65.665 -20.011 7.320 1.00 31.47 197 GLY A CA 1
ATOM 1552 C C . GLY A 1 197 ? -67.072 -19.936 7.923 1.00 31.47 197 GLY A C 1
ATOM 1553 O O . GLY A 1 197 ? -67.257 -19.550 9.078 1.00 31.47 197 GLY A O 1
ATOM 1554 N N . ARG A 1 198 ? -68.064 -20.385 7.143 1.00 31.66 198 ARG A N 1
ATOM 1555 C CA . ARG A 1 198 ? -69.400 -20.798 7.610 1.00 31.66 198 ARG A CA 1
ATOM 1556 C C . ARG A 1 198 ? -70.050 -21.791 6.638 1.00 31.66 198 ARG A C 1
ATOM 1558 O O . ARG A 1 198 ? -69.614 -21.933 5.501 1.00 31.66 198 ARG A O 1
ATOM 1565 N N . ASN A 1 199 ? -71.047 -22.507 7.157 1.00 33.22 199 ASN A N 1
ATOM 1566 C CA . ASN A 1 199 ? -71.673 -23.687 6.553 1.00 33.22 199 ASN A CA 1
ATOM 1567 C C . ASN A 1 199 ? -72.652 -23.379 5.402 1.00 33.22 199 ASN 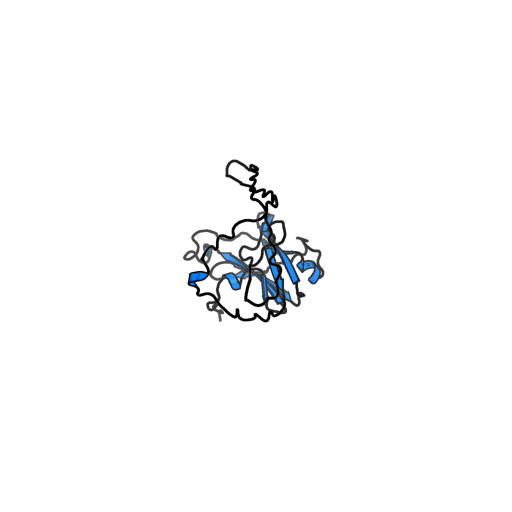A C 1
ATOM 1569 O O . ASN A 1 199 ? -73.027 -22.235 5.164 1.00 33.22 199 ASN A O 1
ATOM 1573 N N . VAL A 1 200 ? -73.068 -24.451 4.722 1.00 37.19 200 VAL A N 1
ATOM 1574 C CA . VAL A 1 200 ? -73.968 -24.490 3.552 1.00 37.19 200 VAL A CA 1
ATOM 1575 C C . VAL A 1 200 ? -75.452 -24.650 3.978 1.00 37.19 200 VAL A C 1
ATOM 1577 O O . VAL A 1 200 ? -75.727 -24.946 5.139 1.00 37.19 200 VAL A O 1
ATOM 1580 N N . VAL A 1 201 ? -76.363 -24.564 2.990 1.00 36.78 201 VAL A N 1
ATOM 1581 C CA . VAL A 1 201 ? -77.804 -24.958 2.939 1.00 36.78 201 VAL A CA 1
ATOM 1582 C C . VAL A 1 201 ? -78.836 -23.980 3.590 1.00 36.78 201 VAL A C 1
ATOM 1584 O O . VAL A 1 201 ? -78.457 -23.211 4.468 1.00 36.78 201 VAL A O 1
ATOM 1587 N N . PRO A 1 202 ? -80.117 -23.911 3.131 1.00 43.81 202 PRO A N 1
ATOM 1588 C CA . PRO A 1 202 ? -80.552 -23.159 1.932 1.00 43.81 202 PRO A CA 1
ATOM 1589 C C . PRO A 1 202 ? -81.755 -22.192 2.163 1.00 43.81 202 PRO A C 1
ATOM 1591 O O . PRO A 1 202 ? -82.284 -22.086 3.265 1.00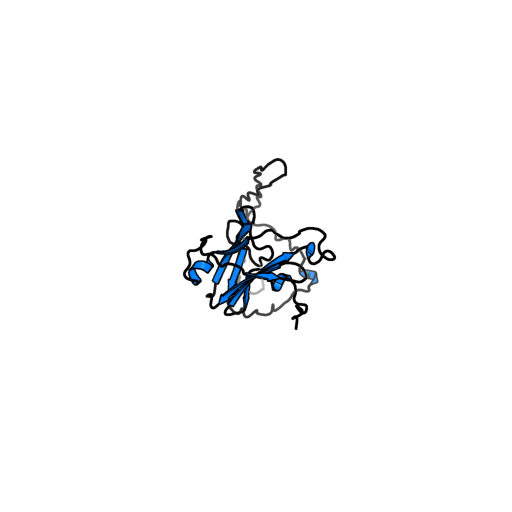 43.81 202 PRO A O 1
ATOM 1594 N N . ALA A 1 203 ? -82.233 -21.537 1.091 1.00 35.22 203 ALA A N 1
ATOM 1595 C CA . ALA A 1 203 ? -83.488 -20.759 1.052 1.00 35.22 203 ALA A CA 1
ATOM 1596 C C . ALA A 1 203 ? -84.761 -21.643 0.998 1.00 35.22 203 ALA A C 1
ATOM 1598 O O . ALA A 1 203 ? -84.694 -22.791 0.549 1.00 35.22 203 ALA A O 1
ATOM 1599 N N . PRO A 1 204 ? -85.909 -21.127 1.480 1.00 52.59 204 PRO A N 1
ATOM 1600 C CA . PRO A 1 204 ? -86.982 -20.594 0.609 1.00 52.59 204 PRO A CA 1
ATOM 1601 C C . PRO A 1 204 ? -87.411 -19.163 1.037 1.00 52.59 204 PRO A C 1
ATOM 1603 O O . PRO A 1 204 ? -87.005 -18.703 2.102 1.00 52.59 204 PRO A O 1
ATOM 1606 N N . PHE A 1 205 ? -88.186 -18.375 0.280 1.00 40.16 205 PHE A N 1
ATOM 1607 C CA . PHE A 1 205 ? -89.181 -18.663 -0.770 1.00 40.16 205 PHE A CA 1
ATOM 1608 C C . PHE A 1 205 ? -88.949 -17.842 -2.048 1.00 40.16 205 PHE A C 1
ATOM 1610 O O . PHE A 1 205 ? -88.361 -16.745 -1.930 1.00 40.16 205 PHE A O 1
#

Radius of gyration: 27.5 Å; chains: 1; bounding box: 104×43×43 Å

Foldseek 3Di:
DDDDPPDDDPLQPAAWHDDPPKTKHKDWDFACVLPVVVDVDDHAPQWPWKFKAWPLQVVVVHDHRDPVPGHTWDWDDDSGGIMTMDMDGRRDWDKMWIWIWIAGNVRDIDTHETPSAPDFDPDDRIGMDGDDDDDDPDDPDPDDDDPVCPPPPPPDDDADPPFDWDWDWDADPVGIDTDTDTDGDHHDDDDDDDDDDDDDDDDDD

Secondary structure (DSSP, 8-state):
------S--GGGGSEEEEETTEEEEEEEEE-TTT-TTT-SS-----EEEEEEEESGGGGGTS-TT-TTTSEEPEEEEETTEEEEEEEEESPPSEEEEEEEEEEETTS-EEEE--TT-SEE-SSTT-EEEEE-------PPPSSPPPGGGTT---------------EEEEEETTEEEEEE-------------------------

Sequence (205 aa):
MGSSFSGYAMYESFGAVAEEPKVTFRLFLPDNSRDSNQYSRGDDPHIISIRVIGDFQQQIEQTNWDYTSGLTLNKKPHPKGWLWEASIPNLSDGFYEYKYFVQFENGTTRKCSNPYSKYDGSAAEHSAFVIGGNDMVVRSLANRLPIQDWSSTSSCSTTSPLNIGLRVLLSTQYGTSWTTFSISESMQLSSCHGLHGRNVVPAPF